Protein AF-B1XUG4-F1 (afdb_monomer_lite)

Structure (mmCIF, N/CA/C/O backbone):
data_AF-B1XUG4-F1
#
_entry.id   AF-B1XUG4-F1
#
loop_
_atom_site.group_PDB
_atom_site.id
_atom_site.type_symbol
_atom_site.label_atom_id
_atom_site.label_alt_id
_atom_site.label_comp_id
_atom_site.label_asym_id
_atom_site.label_entity_id
_atom_site.label_seq_id
_atom_site.pdbx_PDB_ins_code
_atom_site.Cartn_x
_atom_site.Cartn_y
_atom_site.Cartn_z
_atom_site.occupancy
_atom_site.B_iso_or_equiv
_atom_site.auth_seq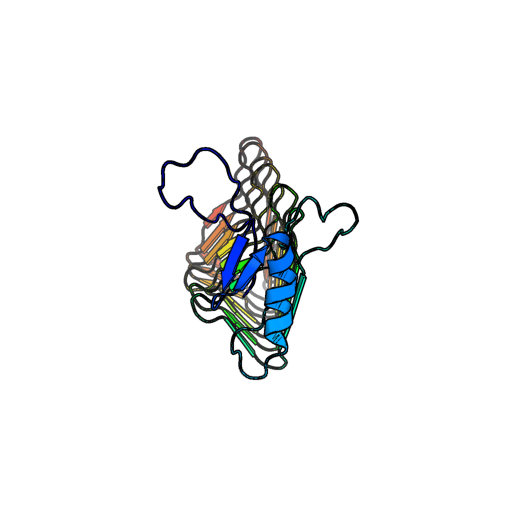_id
_atom_site.auth_comp_id
_atom_site.auth_asym_id
_atom_site.auth_atom_id
_atom_site.pdbx_PDB_model_num
ATOM 1 N N . MET A 1 1 ? 1.865 -7.790 27.806 1.00 42.22 1 MET A N 1
ATOM 2 C CA . MET A 1 1 ? 3.273 -7.949 27.357 1.00 42.22 1 MET A CA 1
ATOM 3 C C . MET A 1 1 ? 3.425 -9.172 26.443 1.00 42.22 1 MET A C 1
ATOM 5 O O . MET A 1 1 ? 3.016 -10.254 26.846 1.00 42.22 1 MET A O 1
ATOM 9 N N . TYR A 1 2 ? 3.988 -9.019 25.236 1.00 41.44 2 TYR A N 1
ATOM 10 C CA . TYR A 1 2 ? 4.426 -10.145 24.390 1.00 41.44 2 TYR A CA 1
ATOM 11 C C . TYR A 1 2 ? 5.901 -10.428 24.684 1.00 41.44 2 TYR A C 1
ATOM 13 O O . TYR A 1 2 ? 6.732 -9.536 24.530 1.00 41.44 2 TYR A O 1
ATOM 21 N N . VAL A 1 3 ? 6.242 -11.642 25.117 1.00 43.38 3 VAL A N 1
ATOM 22 C CA . VAL A 1 3 ? 7.644 -12.045 25.310 1.00 43.38 3 VAL A CA 1
ATOM 23 C C . VAL A 1 3 ? 8.075 -12.839 24.081 1.00 43.38 3 VAL A C 1
ATOM 25 O O . VAL A 1 3 ? 7.759 -14.018 23.959 1.00 43.38 3 VAL A O 1
ATOM 28 N N . SER A 1 4 ? 8.758 -12.186 23.138 1.00 38.16 4 SER A N 1
ATOM 29 C CA . SER A 1 4 ? 9.335 -12.836 21.953 1.00 38.16 4 SER A CA 1
ATOM 30 C C . SER A 1 4 ? 10.853 -12.968 22.074 1.00 38.16 4 SER A C 1
ATOM 32 O O . SER A 1 4 ? 11.526 -12.023 22.484 1.00 38.16 4 SER A O 1
ATOM 34 N N . GLY A 1 5 ? 11.395 -14.104 21.632 1.00 43.38 5 GLY A N 1
ATOM 35 C CA . GLY A 1 5 ? 12.834 -14.371 21.601 1.00 43.38 5 GLY A CA 1
ATOM 36 C C . GLY A 1 5 ? 13.360 -15.110 22.835 1.00 43.38 5 GLY A C 1
ATOM 37 O O . GLY A 1 5 ? 12.692 -15.244 23.858 1.00 43.38 5 GLY A O 1
ATOM 38 N N . ARG A 1 6 ? 14.591 -15.624 22.734 1.00 42.06 6 ARG A N 1
ATOM 39 C CA . ARG A 1 6 ? 15.306 -16.175 23.892 1.00 42.06 6 ARG A CA 1
ATOM 40 C C . ARG A 1 6 ? 15.721 -14.999 24.771 1.00 42.06 6 ARG A C 1
ATOM 42 O O . ARG A 1 6 ? 16.515 -14.175 24.327 1.00 42.06 6 ARG A O 1
ATOM 49 N N . LEU A 1 7 ? 15.206 -14.921 25.999 1.00 45.22 7 LEU A N 1
ATOM 50 C CA . LEU A 1 7 ? 15.676 -13.943 26.979 1.00 45.22 7 LEU A CA 1
ATOM 51 C C . LEU A 1 7 ? 17.185 -14.150 27.185 1.00 45.22 7 LEU A C 1
ATOM 53 O O . LEU A 1 7 ? 17.607 -15.149 27.775 1.00 45.22 7 LEU A O 1
ATOM 57 N N . ASN A 1 8 ? 17.999 -13.234 26.657 1.00 43.44 8 ASN A N 1
ATOM 58 C CA . ASN A 1 8 ? 19.438 -13.248 26.870 1.00 43.44 8 ASN A CA 1
ATOM 59 C C . ASN A 1 8 ? 19.708 -12.694 28.270 1.00 43.44 8 ASN A C 1
ATOM 61 O O . ASN A 1 8 ? 19.844 -11.488 28.464 1.00 43.44 8 ASN A O 1
ATOM 65 N N . VAL A 1 9 ? 19.719 -13.582 29.261 1.00 50.44 9 VAL A N 1
ATOM 66 C CA . VAL A 1 9 ? 20.149 -13.258 30.622 1.00 50.44 9 VAL A CA 1
ATOM 67 C C . VAL A 1 9 ? 21.653 -12.998 30.554 1.00 50.44 9 VAL A C 1
ATOM 69 O O . VAL A 1 9 ? 22.443 -13.932 30.436 1.00 50.44 9 VAL A O 1
ATOM 72 N N . GLY A 1 10 ? 22.036 -11.721 30.501 1.00 38.91 10 GLY A N 1
ATOM 73 C CA . GLY A 1 10 ? 23.431 -11.312 30.372 1.00 38.91 10 GLY A CA 1
ATOM 74 C C . GLY A 1 10 ? 24.292 -11.916 31.479 1.00 38.91 10 GLY A C 1
ATOM 75 O O . GLY A 1 10 ? 23.903 -11.910 32.647 1.00 38.91 10 GLY A O 1
ATOM 76 N N . ASN A 1 11 ? 25.468 -12.425 31.104 1.00 41.75 11 ASN A N 1
ATOM 77 C CA . ASN A 1 11 ? 26.505 -12.827 32.046 1.00 41.75 11 ASN A CA 1
ATOM 78 C C . ASN A 1 11 ? 26.831 -11.642 32.963 1.00 41.75 11 ASN A C 1
ATOM 80 O O . ASN A 1 11 ? 27.498 -10.693 32.548 1.00 41.75 11 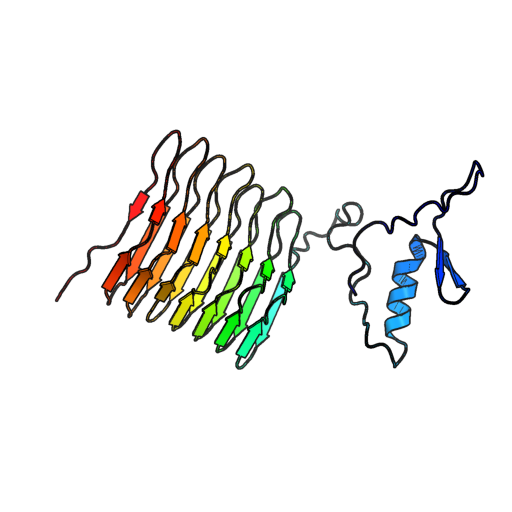ASN A O 1
ATOM 84 N N . ALA A 1 12 ? 26.401 -11.709 34.223 1.00 38.72 12 ALA A N 1
ATOM 85 C CA . ALA A 1 12 ? 27.043 -10.928 35.263 1.00 38.72 12 ALA A CA 1
ATOM 86 C C . ALA A 1 12 ? 28.515 -11.359 35.304 1.00 38.72 12 ALA A C 1
ATOM 88 O O . ALA A 1 12 ? 28.827 -12.547 35.373 1.00 38.72 12 ALA A O 1
ATOM 89 N N . ASN A 1 13 ? 29.407 -10.383 35.169 1.00 39.34 13 ASN A N 1
ATOM 90 C CA . ASN A 1 13 ? 30.847 -10.557 35.087 1.00 39.34 13 ASN A CA 1
ATOM 91 C C . ASN A 1 13 ? 31.396 -11.132 36.405 1.00 39.34 13 ASN A C 1
ATOM 93 O O . ASN A 1 13 ? 31.786 -10.388 37.301 1.00 39.34 13 ASN A O 1
ATOM 97 N N . THR A 1 14 ? 31.407 -12.455 36.539 1.00 37.47 14 THR A N 1
ATOM 98 C CA . THR A 1 14 ? 32.172 -13.164 37.561 1.00 37.47 14 THR A CA 1
ATOM 99 C C . THR A 1 14 ? 32.895 -14.333 36.907 1.00 37.47 14 THR A C 1
ATOM 101 O O . THR A 1 14 ? 32.303 -15.159 36.215 1.00 37.47 14 THR A O 1
ATOM 104 N N . ASN A 1 15 ? 34.216 -14.359 37.096 1.00 38.78 15 ASN A N 1
ATOM 105 C CA . ASN A 1 15 ? 35.121 -15.415 36.658 1.00 38.78 15 ASN A CA 1
ATOM 106 C C . ASN A 1 15 ? 34.732 -16.749 37.307 1.00 38.78 15 ASN A C 1
ATOM 108 O O . ASN A 1 15 ? 35.293 -17.131 38.331 1.00 38.78 15 ASN A O 1
ATOM 112 N N . ASN A 1 16 ? 33.765 -17.453 36.729 1.00 33.16 16 ASN A N 1
ATOM 113 C CA . ASN A 1 16 ? 33.498 -18.837 37.064 1.00 33.16 16 ASN A CA 1
ATOM 114 C C . ASN A 1 16 ? 33.209 -19.604 35.778 1.00 33.16 16 ASN A C 1
ATOM 116 O O . ASN A 1 16 ? 32.174 -19.445 35.129 1.00 33.16 16 ASN A O 1
ATOM 120 N N . THR A 1 17 ? 34.186 -20.403 35.374 1.00 36.75 17 THR A N 1
ATOM 121 C CA . THR A 1 17 ? 34.037 -21.391 34.321 1.00 36.75 17 THR A CA 1
ATOM 122 C C . THR A 1 17 ? 32.982 -22.393 34.777 1.00 36.75 17 THR A C 1
ATOM 124 O O . THR A 1 17 ? 33.165 -23.048 35.798 1.00 36.75 17 THR A O 1
ATOM 127 N N . ASN A 1 18 ? 31.912 -22.523 33.983 1.00 41.28 18 ASN A N 1
ATOM 128 C CA . ASN A 1 18 ? 30.794 -23.466 34.124 1.00 41.28 18 ASN A CA 1
ATOM 129 C C . ASN A 1 18 ? 29.540 -22.895 34.828 1.00 41.28 18 ASN A C 1
ATOM 131 O O . ASN A 1 18 ? 29.409 -22.941 36.044 1.00 41.28 18 ASN A O 1
ATOM 135 N N . THR A 1 19 ? 28.584 -22.374 34.048 1.00 36.72 19 THR A N 1
ATOM 136 C CA . THR A 1 19 ? 27.173 -22.824 34.039 1.00 36.72 19 THR A CA 1
ATOM 137 C C . THR A 1 19 ? 26.332 -21.948 33.106 1.00 36.72 19 THR A C 1
ATOM 139 O O . THR A 1 19 ? 26.282 -20.726 33.216 1.00 36.72 19 THR A O 1
ATOM 142 N N . ASN A 1 20 ? 25.632 -22.599 32.180 1.00 44.88 20 ASN A N 1
ATOM 143 C CA . ASN A 1 20 ? 24.544 -22.008 31.411 1.00 44.88 20 ASN A CA 1
ATOM 144 C C . ASN A 1 20 ? 23.455 -21.532 32.391 1.00 44.88 20 ASN A C 1
ATOM 146 O O . ASN A 1 20 ? 22.688 -22.360 32.883 1.00 44.88 20 ASN A O 1
ATOM 150 N N . SER A 1 21 ? 23.378 -20.235 32.710 1.00 51.00 21 SER A N 1
ATOM 151 C CA . SER A 1 21 ? 22.266 -19.713 33.518 1.00 51.00 21 SER A CA 1
ATOM 152 C C . SER A 1 21 ? 20.975 -19.732 32.693 1.00 51.00 21 SER A C 1
ATOM 154 O O . SER A 1 21 ? 20.619 -18.798 31.973 1.00 51.00 21 SER A O 1
ATOM 156 N N . ASN A 1 22 ? 20.281 -20.865 32.775 1.00 65.31 22 ASN A N 1
ATOM 157 C CA . ASN A 1 22 ? 18.946 -21.102 32.238 1.00 65.31 22 ASN A CA 1
ATOM 158 C C . ASN A 1 22 ? 17.866 -20.714 33.259 1.00 65.31 22 ASN A C 1
ATOM 160 O O . ASN A 1 22 ? 16.810 -21.327 33.272 1.00 65.31 22 ASN A O 1
ATOM 164 N N . THR A 1 23 ? 18.103 -19.749 34.148 1.00 67.75 23 THR A N 1
ATOM 165 C CA . THR A 1 23 ? 17.132 -19.375 35.184 1.00 67.75 23 THR A CA 1
ATOM 166 C C . THR A 1 23 ? 17.004 -17.858 35.324 1.00 67.75 23 THR A C 1
ATOM 168 O O . THR A 1 23 ? 17.927 -17.111 35.006 1.00 67.75 23 THR A O 1
ATOM 171 N N . VAL A 1 24 ? 15.834 -17.401 35.770 1.00 68.38 24 VAL A N 1
ATOM 172 C CA . VAL A 1 24 ? 15.503 -16.008 36.098 1.00 68.38 24 VAL A CA 1
ATOM 173 C C . VAL A 1 24 ? 14.925 -15.986 37.505 1.00 68.38 24 VAL A C 1
ATOM 175 O O . VAL A 1 24 ? 14.094 -16.827 37.835 1.00 68.38 24 VAL A O 1
ATOM 178 N N . THR A 1 25 ? 15.331 -15.029 38.337 1.00 69.56 25 THR A N 1
ATOM 179 C CA . THR A 1 25 ? 14.772 -14.875 39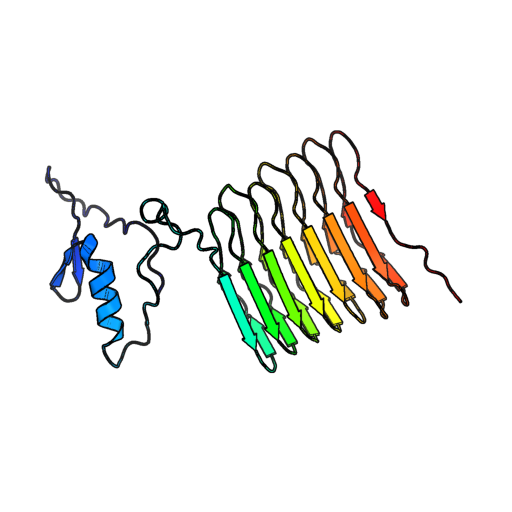.686 1.00 69.56 25 THR A CA 1
ATOM 180 C C . THR A 1 25 ? 13.689 -13.799 39.692 1.00 69.56 25 THR A C 1
ATOM 182 O O . THR A 1 25 ? 13.958 -12.656 39.332 1.00 69.56 25 THR A O 1
ATOM 185 N N . TYR A 1 26 ? 12.481 -14.141 40.139 1.00 70.69 26 TYR A N 1
ATOM 186 C CA . TYR A 1 26 ? 11.353 -13.222 40.314 1.00 70.69 26 TYR A CA 1
ATOM 187 C C . TYR A 1 26 ? 10.845 -13.298 41.756 1.00 70.69 26 TYR A C 1
ATOM 189 O O . TYR A 1 26 ? 10.522 -14.383 42.234 1.00 70.69 26 TYR A O 1
ATOM 197 N N . ASN A 1 27 ? 10.798 -12.167 42.472 1.00 70.69 27 ASN A N 1
ATOM 198 C CA . ASN A 1 27 ? 10.405 -12.100 43.891 1.00 70.69 27 ASN A CA 1
ATOM 199 C C . ASN A 1 27 ? 11.080 -13.177 44.772 1.00 70.69 27 ASN A C 1
ATOM 201 O O . ASN A 1 27 ? 10.442 -13.812 45.607 1.00 70.69 27 ASN A O 1
ATOM 205 N N . GLY A 1 28 ? 12.374 -13.431 44.544 1.00 73.25 28 GLY A N 1
ATOM 206 C CA . GLY A 1 28 ? 13.148 -14.448 45.270 1.00 73.25 28 GLY A CA 1
ATOM 207 C C . GLY A 1 28 ? 12.919 -15.898 44.817 1.00 73.25 28 GLY A C 1
ATOM 208 O O . GLY A 1 28 ? 13.634 -16.787 45.271 1.00 73.25 28 GLY A O 1
ATOM 209 N N . THR A 1 29 ? 11.988 -16.149 43.894 1.00 76.06 29 THR A N 1
ATOM 210 C CA . THR A 1 29 ? 11.752 -17.468 43.292 1.00 76.06 29 THR A CA 1
ATOM 211 C C . THR A 1 29 ? 12.615 -17.639 42.050 1.00 76.06 29 THR A C 1
ATOM 213 O O . THR A 1 29 ? 12.567 -16.811 41.143 1.00 76.06 29 THR A O 1
ATOM 216 N N . VAL A 1 30 ? 13.388 -18.722 41.990 1.00 80.00 30 VAL A N 1
ATOM 217 C CA . VAL A 1 30 ? 14.183 -19.082 40.809 1.00 80.00 30 VAL A CA 1
ATOM 218 C C . VAL A 1 30 ? 13.298 -19.848 39.829 1.00 80.00 30 VAL A C 1
ATOM 220 O O . VAL A 1 30 ? 12.782 -20.914 40.152 1.00 80.00 30 VAL A O 1
ATOM 223 N N . ILE A 1 31 ? 13.138 -19.310 38.628 1.00 78.31 31 ILE A N 1
ATOM 224 C CA . ILE A 1 31 ? 12.314 -19.865 37.555 1.00 78.31 31 ILE A CA 1
ATOM 225 C C . ILE A 1 31 ? 13.250 -20.353 36.456 1.00 78.31 31 ILE A C 1
ATOM 227 O O . ILE A 1 31 ? 14.112 -19.602 36.000 1.00 78.31 31 ILE A O 1
ATOM 231 N N . ARG A 1 32 ? 13.101 -21.604 36.012 1.00 77.38 32 ARG A N 1
ATOM 232 C CA . ARG A 1 32 ? 13.857 -22.108 34.859 1.00 77.38 32 ARG A CA 1
ATOM 233 C C . ARG A 1 32 ? 13.333 -21.481 33.577 1.00 77.38 32 ARG A C 1
ATOM 235 O O . ARG A 1 32 ? 12.148 -21.197 33.465 1.00 77.38 32 ARG A O 1
ATOM 242 N N . ARG A 1 33 ? 14.206 -21.275 32.599 1.00 69.69 33 ARG A N 1
ATOM 243 C CA . ARG A 1 33 ? 13.910 -20.607 31.329 1.00 69.69 33 ARG A CA 1
ATOM 244 C C . ARG A 1 33 ? 12.726 -21.261 30.619 1.00 69.69 33 ARG A C 1
ATOM 246 O O . ARG A 1 33 ? 11.877 -20.550 30.097 1.00 69.69 33 ARG A O 1
ATOM 253 N N . GLU A 1 34 ? 12.664 -22.587 30.639 1.00 70.75 34 GLU A N 1
ATOM 254 C CA . GLU A 1 34 ? 11.571 -23.396 30.096 1.00 70.75 34 GLU A CA 1
ATOM 255 C C . GLU A 1 34 ? 10.237 -23.233 30.846 1.00 70.75 34 GLU A C 1
ATOM 257 O O . GLU A 1 34 ? 9.181 -23.416 30.249 1.00 70.75 34 GLU A O 1
ATOM 262 N N . ASP A 1 35 ? 10.268 -22.825 32.118 1.00 75.19 35 ASP A N 1
ATOM 263 C CA . ASP A 1 35 ? 9.083 -22.637 32.961 1.00 75.19 35 ASP A CA 1
ATOM 264 C C . ASP A 1 35 ? 8.571 -21.183 32.956 1.00 75.19 35 ASP A C 1
ATOM 266 O O . ASP A 1 35 ? 7.453 -20.924 33.404 1.00 75.19 35 ASP A O 1
ATOM 270 N N . ILE A 1 36 ? 9.356 -20.221 32.444 1.00 73.44 36 ILE A N 1
ATOM 271 C CA . ILE A 1 36 ? 8.981 -18.794 32.365 1.00 73.44 36 ILE A CA 1
ATOM 272 C C . ILE A 1 36 ? 7.629 -18.589 31.656 1.00 73.44 36 ILE A C 1
ATOM 274 O O . ILE A 1 36 ? 6.803 -17.852 32.199 1.00 73.44 36 ILE A O 1
ATOM 278 N N . PRO A 1 37 ? 7.347 -19.232 30.503 1.00 71.56 37 PRO A N 1
ATOM 279 C CA . PRO A 1 37 ? 6.032 -19.187 29.867 1.00 71.56 37 PRO A CA 1
ATOM 280 C C . PRO A 1 37 ? 4.880 -19.527 30.821 1.00 71.56 37 PRO A C 1
ATOM 282 O O . PRO A 1 37 ? 3.969 -18.725 31.015 1.00 71.56 37 PRO A O 1
ATOM 285 N N . ALA A 1 38 ? 4.942 -20.692 31.468 1.00 75.19 38 ALA A N 1
ATOM 286 C CA . ALA A 1 38 ? 3.893 -21.152 32.371 1.00 75.19 38 ALA A CA 1
ATOM 287 C C . ALA A 1 38 ? 3.753 -20.233 33.594 1.00 75.19 38 ALA A C 1
ATOM 289 O O . ALA A 1 38 ? 2.637 -19.919 34.012 1.00 75.19 38 ALA A O 1
ATOM 290 N N . PHE A 1 39 ? 4.879 -19.756 34.130 1.00 77.38 39 PHE A N 1
ATOM 291 C CA . PHE A 1 39 ? 4.907 -18.821 35.248 1.00 77.38 39 PHE A CA 1
ATOM 292 C C . PHE A 1 39 ? 4.198 -17.502 34.916 1.00 77.38 39 PHE A C 1
ATOM 294 O O . PHE A 1 39 ? 3.339 -17.065 35.680 1.00 77.38 39 PHE A O 1
ATOM 301 N N . LEU A 1 40 ? 4.521 -16.884 33.774 1.00 73.00 40 LEU A N 1
ATOM 302 C CA . LEU A 1 40 ? 3.927 -15.616 33.342 1.00 73.00 40 LEU A CA 1
ATOM 303 C C . LEU A 1 40 ? 2.430 -15.754 33.042 1.00 73.00 40 LEU A C 1
ATOM 305 O O . LEU A 1 40 ? 1.649 -14.899 33.450 1.00 73.00 40 LEU A O 1
ATOM 309 N N . THR A 1 41 ? 2.007 -16.846 32.399 1.00 70.75 41 THR A N 1
ATOM 310 C CA . THR A 1 41 ? 0.579 -17.121 32.179 1.00 70.75 41 THR A CA 1
ATOM 311 C C . THR A 1 41 ? -0.172 -17.305 33.499 1.00 70.75 41 THR A C 1
ATOM 313 O O . THR A 1 41 ? -1.292 -16.820 33.633 1.00 70.75 41 THR A O 1
ATOM 316 N N . ALA A 1 42 ? 0.437 -17.945 34.502 1.00 73.75 42 ALA A N 1
ATOM 317 C CA . ALA A 1 42 ? -0.172 -18.089 35.822 1.00 73.75 42 ALA A CA 1
ATOM 318 C C . ALA A 1 42 ? -0.353 -16.741 36.547 1.00 73.75 42 ALA A C 1
ATOM 320 O O . ALA A 1 42 ? -1.322 -16.587 37.292 1.00 73.75 42 ALA A O 1
ATOM 321 N N . GLN A 1 43 ? 0.514 -15.749 36.296 1.00 69.31 43 GLN A N 1
ATOM 322 C CA . GLN A 1 43 ? 0.350 -14.398 36.852 1.00 69.31 43 GLN A CA 1
ATOM 323 C C . GLN A 1 43 ? -0.886 -13.667 36.298 1.00 69.31 43 GLN A C 1
ATOM 325 O O . GLN A 1 43 ? -1.430 -12.812 36.991 1.00 69.31 43 GLN A O 1
ATOM 330 N N . ASN A 1 44 ? -1.396 -14.034 35.115 1.00 66.94 44 ASN A N 1
ATOM 331 C CA . ASN A 1 44 ? -2.622 -13.437 34.560 1.00 66.94 44 ASN A CA 1
ATOM 332 C C . ASN A 1 44 ? -3.882 -13.750 35.377 1.00 66.94 44 ASN A C 1
ATOM 334 O O . ASN A 1 44 ? -4.867 -13.025 35.282 1.00 66.94 44 ASN A O 1
ATOM 338 N N . ASN A 1 45 ? -3.871 -14.837 36.154 1.00 63.22 45 ASN A N 1
ATOM 339 C CA . ASN A 1 45 ? -4.991 -15.220 37.014 1.00 63.22 45 ASN A CA 1
ATOM 340 C C . ASN A 1 45 ? -4.967 -14.509 38.380 1.00 63.22 45 ASN A C 1
ATOM 342 O O . ASN A 1 45 ? -5.880 -14.706 39.182 1.00 63.22 45 ASN A O 1
ATOM 346 N N . ALA A 1 46 ? -3.949 -13.688 38.665 1.00 59.91 46 ALA A N 1
ATOM 347 C CA . ALA A 1 46 ? -3.918 -12.847 39.854 1.00 59.91 46 ALA A CA 1
ATOM 348 C C . ALA A 1 46 ? -4.669 -11.534 39.571 1.00 59.91 46 ALA A C 1
ATOM 350 O O . ALA A 1 46 ? -4.350 -10.794 38.644 1.00 59.91 46 ALA A O 1
ATOM 351 N N . THR A 1 47 ? -5.688 -11.248 40.378 1.00 56.78 47 THR A N 1
ATOM 352 C CA . THR A 1 47 ? -6.762 -10.263 40.145 1.00 56.78 47 THR A CA 1
ATOM 353 C C . THR A 1 47 ? -6.350 -8.780 40.179 1.00 56.78 47 THR A C 1
ATOM 355 O O . THR A 1 47 ? -7.185 -7.930 40.479 1.00 56.78 47 THR A O 1
ATOM 358 N N . THR A 1 48 ? -5.089 -8.427 39.913 1.00 55.47 48 THR A N 1
ATOM 359 C CA . THR A 1 48 ? -4.600 -7.038 40.035 1.00 55.47 48 THR A CA 1
ATOM 360 C C . THR A 1 48 ? -3.602 -6.573 38.969 1.00 55.47 48 THR A C 1
ATOM 362 O O . THR A 1 48 ? -3.110 -5.450 39.074 1.00 55.47 48 THR A O 1
ATOM 365 N N . ALA A 1 49 ? -3.289 -7.351 37.930 1.00 52.09 49 ALA A N 1
ATOM 366 C CA . ALA A 1 49 ? -2.285 -6.921 36.954 1.00 52.09 49 ALA A CA 1
ATOM 367 C C . ALA A 1 49 ? -2.896 -6.148 35.766 1.00 52.09 49 ALA A C 1
ATOM 369 O O . ALA A 1 49 ? -3.674 -6.691 34.988 1.00 52.09 49 ALA A O 1
ATOM 370 N N . LEU A 1 50 ? -2.463 -4.892 35.583 1.00 48.19 50 LEU A N 1
ATOM 371 C CA . LEU A 1 50 ? -2.612 -4.117 34.336 1.00 48.19 50 LEU A CA 1
ATOM 372 C C . LEU A 1 50 ? -1.812 -4.726 33.160 1.00 48.19 50 LEU A C 1
ATOM 374 O O . LEU A 1 50 ? -1.948 -4.279 32.024 1.00 48.19 50 LEU A O 1
ATOM 378 N N . ASP A 1 51 ? -0.999 -5.754 33.425 1.00 56.03 51 ASP A N 1
ATOM 379 C CA . ASP A 1 51 ? -0.202 -6.497 32.453 1.00 56.03 51 ASP A CA 1
ATOM 380 C C . ASP A 1 51 ? -0.748 -7.922 32.285 1.00 56.03 51 ASP A C 1
ATOM 382 O O . ASP A 1 51 ? -0.401 -8.835 33.030 1.00 56.03 51 ASP A O 1
ATOM 386 N N . VAL A 1 52 ? -1.595 -8.120 31.273 1.00 57.91 52 VAL A N 1
ATOM 387 C CA . VAL A 1 52 ? -2.034 -9.455 30.838 1.00 57.91 52 VAL A CA 1
ATOM 388 C C . VAL A 1 52 ? -1.063 -9.984 29.767 1.00 57.91 52 VAL A C 1
ATOM 390 O O . VAL A 1 52 ? -0.733 -9.300 28.789 1.00 57.91 52 VAL A O 1
ATOM 393 N N . VAL A 1 53 ? -0.567 -11.207 29.952 1.00 57.28 53 VAL A N 1
ATOM 394 C CA . VAL A 1 53 ? 0.308 -11.942 29.023 1.00 57.28 53 VAL A CA 1
ATOM 395 C C . VAL A 1 53 ? -0.544 -12.848 28.131 1.00 57.28 53 VAL A C 1
ATOM 397 O O . VAL A 1 53 ? -0.897 -13.958 28.515 1.00 57.28 53 VAL A O 1
ATOM 400 N N . TYR A 1 54 ? -0.886 -12.386 26.929 1.00 52.22 54 TYR A N 1
ATOM 401 C CA . TYR A 1 54 ? -1.795 -13.102 26.021 1.00 52.22 54 TYR A CA 1
ATOM 402 C C . TYR A 1 54 ? -1.160 -14.291 25.278 1.00 52.22 54 TYR A C 1
ATOM 404 O O . TYR A 1 54 ? -1.878 -15.179 24.829 1.00 52.22 54 TYR A O 1
ATOM 412 N N . SER A 1 55 ? 0.170 -14.339 25.153 1.00 54.12 55 SER A N 1
ATOM 413 C CA . SER A 1 55 ? 0.896 -15.477 24.577 1.00 54.12 55 SER A CA 1
ATOM 414 C C . SER A 1 55 ? 2.336 -15.524 25.089 1.00 54.12 55 SER A C 1
ATOM 416 O O . SER A 1 55 ? 2.957 -14.486 25.329 1.00 54.12 55 SER A O 1
ATOM 418 N N . THR A 1 56 ? 2.859 -16.738 25.250 1.00 53.12 56 THR A N 1
ATOM 419 C CA . THR A 1 56 ? 4.234 -17.033 25.687 1.00 53.12 56 THR A CA 1
ATOM 420 C C . THR A 1 56 ? 5.020 -17.856 24.667 1.00 53.12 56 THR A C 1
ATOM 422 O O . THR A 1 56 ? 6.202 -18.136 24.866 1.00 53.12 56 THR A O 1
ATOM 425 N N . THR A 1 57 ? 4.388 -18.198 23.543 1.00 51.25 57 THR A N 1
ATOM 426 C CA . THR A 1 57 ? 5.073 -18.672 22.343 1.00 51.25 57 THR A CA 1
ATOM 427 C C . THR A 1 57 ? 5.507 -17.447 21.547 1.00 51.25 57 THR A C 1
ATOM 429 O O . THR A 1 57 ? 4.698 -16.553 21.286 1.00 51.25 57 THR A O 1
ATOM 432 N N . ALA A 1 58 ? 6.784 -17.382 21.158 1.00 47.25 58 ALA A N 1
ATOM 433 C CA . ALA A 1 58 ? 7.225 -16.352 20.228 1.00 47.25 58 ALA A CA 1
ATOM 434 C C . ALA A 1 58 ? 6.440 -16.521 18.920 1.00 47.25 58 ALA A C 1
ATOM 436 O O . ALA A 1 58 ? 6.342 -17.637 18.412 1.00 47.25 58 ALA A O 1
ATOM 437 N N . ALA A 1 59 ? 5.933 -15.428 18.346 1.00 47.09 59 ALA A N 1
ATOM 438 C CA . ALA A 1 59 ? 5.207 -15.423 17.069 1.00 47.09 59 ALA A CA 1
ATOM 439 C C . ALA A 1 59 ? 6.045 -15.918 15.856 1.00 47.09 59 ALA A C 1
ATOM 441 O O . ALA A 1 59 ? 5.625 -15.773 14.712 1.00 47.09 59 ALA A O 1
ATOM 442 N N . ASN A 1 60 ? 7.248 -16.451 16.105 1.00 48.53 60 ASN A N 1
ATOM 443 C CA . ASN A 1 60 ? 8.246 -16.914 15.149 1.00 48.53 60 ASN A CA 1
ATOM 444 C C . ASN A 1 60 ? 9.182 -18.015 15.716 1.00 48.53 60 ASN A C 1
ATOM 446 O O . ASN A 1 60 ? 10.346 -18.094 15.315 1.00 48.53 60 ASN A O 1
ATOM 450 N N . ASP A 1 61 ? 8.735 -18.853 16.664 1.00 47.50 61 ASP A N 1
ATOM 451 C CA . ASP A 1 61 ? 9.545 -20.005 17.095 1.00 47.50 61 ASP A CA 1
ATOM 452 C C . ASP A 1 61 ? 9.601 -21.092 16.007 1.00 47.50 61 ASP A C 1
ATOM 454 O O . ASP A 1 61 ? 8.740 -21.965 15.926 1.00 47.50 61 ASP A O 1
ATOM 458 N N . SER A 1 62 ? 10.682 -21.064 15.223 1.00 43.12 62 SER A N 1
ATOM 459 C CA . SER A 1 62 ? 11.018 -22.034 14.167 1.00 43.12 62 SER A CA 1
ATOM 460 C C . SER A 1 62 ? 11.004 -23.518 14.584 1.00 43.12 62 SER A C 1
ATOM 462 O O . SER A 1 62 ? 11.052 -24.392 13.721 1.00 43.12 62 SER A O 1
ATOM 464 N N . VAL A 1 63 ? 10.989 -23.834 15.888 1.00 45.72 63 VAL A N 1
ATOM 465 C CA . VAL A 1 63 ? 10.987 -25.217 16.401 1.00 45.72 63 VAL A CA 1
ATOM 466 C C . VAL A 1 63 ? 9.583 -25.682 16.816 1.00 45.72 63 VAL A C 1
ATOM 468 O O . VAL A 1 63 ? 9.293 -26.874 16.714 1.00 45.72 63 VAL A O 1
ATOM 471 N N . ALA A 1 64 ? 8.686 -24.767 17.200 1.00 46.03 64 ALA A N 1
ATOM 472 C CA . ALA A 1 64 ? 7.247 -25.040 17.342 1.00 46.03 64 ALA A CA 1
ATOM 473 C C . ALA A 1 64 ? 6.526 -25.102 15.971 1.00 46.03 64 ALA A C 1
ATOM 475 O O . ALA A 1 64 ? 5.424 -25.640 15.842 1.00 46.03 64 ALA A O 1
ATOM 476 N N . ASP A 1 65 ? 7.192 -24.584 14.941 1.00 45.88 65 ASP A N 1
ATOM 477 C CA . ASP A 1 65 ? 6.746 -24.387 13.565 1.00 45.88 65 ASP A CA 1
ATOM 478 C C . ASP A 1 65 ? 7.060 -25.588 12.646 1.00 45.88 65 ASP A C 1
ATOM 480 O O . ASP A 1 65 ? 7.895 -25.534 11.745 1.00 45.88 65 ASP A O 1
ATOM 484 N N . ARG A 1 66 ? 6.425 -26.741 12.893 1.00 45.38 66 ARG A N 1
ATOM 485 C CA . ARG A 1 66 ? 6.361 -27.832 11.888 1.00 45.38 66 ARG A CA 1
ATOM 486 C C . ARG A 1 66 ? 4.949 -28.293 11.544 1.00 45.38 66 ARG A C 1
ATOM 488 O O . ARG A 1 66 ? 4.784 -29.112 10.647 1.00 45.38 66 ARG A O 1
ATOM 495 N N . ILE A 1 67 ? 3.940 -27.799 12.259 1.00 43.31 67 ILE A N 1
ATOM 496 C CA . ILE A 1 67 ? 2.536 -28.214 12.087 1.00 43.31 67 ILE A CA 1
ATOM 497 C C . ILE A 1 67 ? 1.603 -26.995 11.969 1.00 43.31 67 ILE A C 1
ATOM 499 O O . ILE A 1 67 ? 0.414 -27.150 11.710 1.00 43.31 67 ILE A O 1
ATOM 503 N N . ASN A 1 68 ? 2.118 -25.769 12.109 1.00 41.56 68 ASN A N 1
ATOM 504 C CA . ASN A 1 68 ? 1.276 -24.603 12.309 1.00 41.56 68 ASN A CA 1
ATOM 505 C C . ASN A 1 68 ? 1.503 -23.514 11.254 1.00 41.56 68 ASN A C 1
ATOM 507 O O . ASN A 1 68 ? 2.291 -22.600 11.442 1.00 41.56 68 ASN A O 1
ATOM 511 N N . THR A 1 69 ? 0.745 -23.584 10.160 1.00 47.88 69 THR A N 1
ATOM 512 C CA . THR A 1 69 ? 0.629 -22.550 9.115 1.00 47.88 69 THR A CA 1
ATOM 513 C C . THR A 1 69 ? -0.103 -21.287 9.609 1.00 47.88 69 THR A C 1
ATOM 515 O O . THR A 1 69 ? -0.872 -20.681 8.861 1.00 47.88 69 THR A O 1
ATOM 518 N N . GLN A 1 70 ? 0.032 -20.926 10.888 1.00 46.22 70 GLN A N 1
ATOM 519 C CA . GLN A 1 70 ? -0.654 -19.785 11.486 1.00 46.22 70 GLN A CA 1
ATOM 520 C C . GLN A 1 70 ? -0.039 -18.489 10.961 1.00 46.22 70 GLN A C 1
ATOM 522 O O . GLN A 1 70 ? 0.941 -17.965 11.480 1.00 46.22 70 GLN A O 1
ATOM 527 N N . THR A 1 71 ? -0.669 -17.954 9.920 1.00 59.59 71 THR A N 1
ATOM 528 C CA . THR A 1 71 ? -0.597 -16.544 9.551 1.00 59.59 71 THR A CA 1
ATOM 529 C C . THR A 1 71 ? -0.890 -15.719 10.803 1.00 59.59 71 THR A C 1
ATOM 531 O O . THR A 1 71 ? -1.936 -15.912 11.425 1.00 59.59 71 THR A O 1
ATOM 534 N N . ASN A 1 72 ? 0.003 -14.815 11.201 1.00 73.31 72 ASN A N 1
ATOM 535 C CA . ASN A 1 72 ? -0.313 -13.857 12.258 1.00 73.31 72 ASN A CA 1
ATOM 536 C C . ASN A 1 72 ? -1.471 -12.996 11.744 1.00 73.31 72 ASN A C 1
ATOM 538 O O . ASN A 1 72 ? -1.273 -12.228 10.818 1.00 73.31 72 ASN A O 1
ATOM 542 N N . VAL A 1 73 ? -2.699 -13.171 12.237 1.00 81.94 73 VAL A N 1
ATOM 543 C CA . VAL A 1 73 ? -3.856 -12.412 11.734 1.00 81.94 73 VAL A CA 1
ATOM 544 C C . VAL A 1 73 ? -4.432 -11.526 12.821 1.00 81.94 73 VAL A C 1
ATOM 546 O O . VAL A 1 73 ? -4.712 -11.985 13.925 1.00 81.94 73 VAL A O 1
ATOM 549 N N . VAL A 1 74 ? -4.657 -10.262 12.481 1.00 85.38 74 VAL A N 1
ATOM 550 C CA . VAL A 1 74 ? -5.381 -9.296 13.302 1.00 85.38 74 VAL A CA 1
ATOM 551 C C . VAL A 1 74 ? -6.693 -8.947 12.606 1.00 85.38 74 VAL A C 1
ATOM 553 O O . VAL A 1 74 ? -6.697 -8.523 11.452 1.00 85.38 74 VAL A O 1
ATOM 556 N N . TYR A 1 75 ? -7.805 -9.096 13.324 1.00 86.00 75 TYR A N 1
ATOM 557 C CA . TYR A 1 75 ? -9.112 -8.578 12.925 1.00 86.00 75 TYR A CA 1
ATOM 558 C C . TYR A 1 75 ? -9.519 -7.467 13.889 1.00 86.00 75 TYR A C 1
ATOM 560 O O . TYR A 1 75 ? -9.541 -7.679 15.100 1.00 86.00 75 TYR A O 1
ATOM 568 N N . ILE A 1 76 ? -9.869 -6.300 13.356 1.00 88.38 76 ILE A N 1
ATOM 569 C CA . ILE A 1 76 ? -10.439 -5.193 14.123 1.00 88.38 76 ILE A CA 1
ATOM 570 C C . ILE A 1 76 ? -11.783 -4.842 13.503 1.00 88.38 76 ILE A C 1
ATOM 572 O O . ILE A 1 76 ? -11.868 -4.509 12.322 1.00 88.38 76 ILE A O 1
ATOM 576 N N . ASN A 1 77 ? -12.834 -4.921 14.312 1.00 89.56 77 ASN A N 1
ATOM 577 C CA . ASN A 1 77 ? -14.176 -4.504 13.938 1.00 89.56 77 ASN A CA 1
ATOM 578 C C . ASN A 1 77 ? -14.639 -3.427 14.916 1.00 89.56 77 ASN A C 1
ATOM 580 O O . ASN A 1 77 ? -14.999 -3.721 16.058 1.00 89.56 77 ASN A O 1
ATOM 584 N N . ALA A 1 78 ? -14.560 -2.177 14.477 1.00 88.12 78 ALA A N 1
ATOM 585 C CA . ALA A 1 78 ? -15.082 -1.031 15.194 1.00 88.12 78 ALA A CA 1
ATOM 586 C C . ALA A 1 78 ? -16.431 -0.646 14.581 1.00 88.12 78 ALA A C 1
ATOM 588 O O . ALA A 1 78 ? -16.555 -0.512 13.373 1.00 88.12 78 ALA A O 1
ATOM 589 N N . VAL A 1 79 ? -17.455 -0.432 15.404 1.00 87.12 79 VAL A N 1
ATOM 590 C CA . VAL A 1 79 ? -18.782 -0.061 14.877 1.00 87.12 79 VAL A CA 1
ATOM 591 C C . VAL A 1 79 ? -18.777 1.366 14.323 1.00 87.12 79 VAL A C 1
ATOM 593 O O . VAL A 1 79 ? -19.357 1.622 13.274 1.00 87.12 79 VAL A O 1
ATOM 596 N N . ASN A 1 80 ? -18.079 2.275 15.008 1.00 89.31 80 ASN A N 1
ATOM 597 C CA . ASN A 1 80 ? -18.017 3.688 14.646 1.00 89.31 80 ASN A CA 1
ATOM 598 C C . ASN A 1 80 ? -16.606 4.023 14.150 1.00 89.31 80 ASN A C 1
ATOM 600 O O . ASN A 1 80 ? -16.312 3.909 12.967 1.00 89.31 80 ASN A O 1
ATOM 604 N N . ASN A 1 81 ? -15.690 4.354 15.060 1.00 91.75 81 ASN A N 1
ATOM 605 C CA . ASN A 1 81 ? -14.372 4.858 14.690 1.00 91.75 81 ASN A CA 1
ATOM 606 C C . ASN A 1 81 ? -13.266 3.931 15.192 1.00 91.75 81 ASN A C 1
ATOM 608 O O . ASN A 1 81 ? -13.308 3.478 16.338 1.00 91.75 81 ASN A O 1
ATOM 612 N N . LEU A 1 82 ? -12.246 3.723 14.364 1.00 94.44 82 LEU A N 1
ATOM 613 C CA . LEU A 1 82 ? -10.933 3.256 14.792 1.00 94.44 82 LEU A CA 1
ATOM 614 C C . LEU A 1 82 ? -9.936 4.399 14.606 1.00 94.44 82 LEU A C 1
ATOM 616 O O . LEU A 1 82 ? -9.685 4.807 13.476 1.00 94.44 82 LEU A O 1
ATOM 620 N N . THR A 1 83 ? -9.358 4.886 15.703 1.00 95.00 83 THR A N 1
ATOM 621 C CA . THR A 1 83 ? -8.297 5.898 15.667 1.00 95.00 83 THR A CA 1
ATOM 622 C C . THR A 1 83 ? -6.987 5.303 16.169 1.00 95.00 83 THR A C 1
ATOM 624 O O . THR A 1 83 ? -6.927 4.792 17.287 1.00 95.00 83 THR A O 1
ATOM 627 N N . LEU A 1 84 ? -5.937 5.384 15.355 1.00 93.44 84 LEU A N 1
ATOM 628 C CA . LEU A 1 84 ? -4.565 5.085 15.745 1.00 93.44 84 LEU A CA 1
ATOM 629 C C . LEU A 1 84 ? -3.850 6.400 16.021 1.00 93.44 84 LEU A C 1
ATOM 631 O O . LEU A 1 84 ? -3.541 7.150 15.098 1.00 93.44 84 LEU A O 1
ATOM 635 N N . TYR A 1 85 ? -3.605 6.670 17.298 1.00 94.25 85 TYR A N 1
ATOM 636 C CA . TYR A 1 85 ? -2.825 7.828 17.717 1.00 94.25 85 TYR A CA 1
ATOM 637 C C . TYR A 1 85 ? -1.356 7.688 17.317 1.00 94.25 85 TYR A C 1
ATOM 639 O O . TYR A 1 85 ? -0.880 6.597 16.989 1.00 94.25 85 TYR A O 1
ATOM 647 N N . SER A 1 86 ? -0.616 8.790 17.386 1.00 93.31 86 SER A N 1
ATOM 648 C CA . SER A 1 86 ? 0.834 8.760 17.190 1.00 93.31 86 SER A CA 1
ATOM 649 C C . SER A 1 86 ? 1.517 7.666 18.032 1.00 93.31 86 SER A C 1
ATOM 651 O O . SER A 1 86 ? 1.173 7.462 19.197 1.00 93.31 86 SER A O 1
ATOM 653 N N . ALA A 1 87 ? 2.476 6.953 17.431 1.00 88.75 87 ALA A N 1
ATOM 654 C CA . ALA A 1 87 ? 3.167 5.783 17.985 1.00 88.75 87 ALA A CA 1
ATOM 655 C C . ALA A 1 87 ? 2.294 4.541 18.261 1.00 88.75 87 ALA A C 1
ATOM 657 O O . ALA A 1 87 ? 2.822 3.535 18.736 1.00 88.75 87 ALA A O 1
ATOM 658 N N . ALA A 1 88 ? 0.991 4.560 17.957 1.00 91.19 88 ALA A N 1
ATOM 659 C CA . ALA A 1 88 ? 0.174 3.353 18.011 1.00 91.19 88 ALA A CA 1
ATOM 660 C C . ALA A 1 88 ? 0.600 2.377 16.908 1.00 91.19 88 ALA A C 1
ATOM 662 O O . ALA A 1 88 ? 0.771 2.765 15.752 1.00 91.19 88 ALA A O 1
ATOM 663 N N . GLU A 1 89 ? 0.734 1.099 17.258 1.00 91.38 89 GLU A N 1
ATOM 664 C CA . GLU A 1 89 ? 1.174 0.064 16.326 1.00 91.38 89 GLU A CA 1
ATOM 665 C C . GLU A 1 89 ? 0.191 -1.113 16.288 1.00 91.38 89 GLU A C 1
ATOM 667 O O . GLU A 1 89 ? -0.196 -1.648 17.328 1.00 91.38 89 GLU A O 1
ATOM 672 N N . ILE A 1 90 ? -0.152 -1.574 15.085 1.00 88.44 90 ILE A N 1
ATOM 673 C CA . ILE A 1 90 ? -0.797 -2.867 14.841 1.00 88.44 90 ILE A CA 1
ATOM 674 C C . ILE A 1 90 ? 0.177 -3.709 14.028 1.00 88.44 90 ILE A C 1
ATOM 676 O O . ILE A 1 90 ? 0.521 -3.353 12.903 1.00 88.44 90 ILE A O 1
ATOM 680 N N . LYS A 1 91 ? 0.630 -4.834 14.586 1.00 89.12 91 LYS A N 1
ATOM 681 C CA . LYS A 1 91 ? 1.638 -5.689 13.952 1.00 89.12 91 LYS A CA 1
ATOM 682 C C . LYS A 1 91 ? 1.148 -7.126 13.847 1.00 89.12 91 LYS A C 1
ATOM 684 O O . LYS A 1 91 ? 0.762 -7.734 14.839 1.00 89.12 91 LYS A O 1
ATOM 689 N N . ALA A 1 92 ? 1.231 -7.661 12.640 1.00 85.44 92 ALA A N 1
ATOM 690 C CA . ALA A 1 92 ? 0.901 -9.023 12.262 1.00 85.44 92 ALA A CA 1
ATOM 691 C C . ALA A 1 92 ? 2.031 -9.597 11.386 1.00 85.44 92 ALA A C 1
ATOM 693 O O . ALA A 1 92 ? 1.797 -10.172 10.335 1.00 85.44 92 ALA A O 1
ATOM 694 N N . ASN A 1 93 ? 3.290 -9.377 11.768 1.00 82.56 93 ASN A N 1
ATOM 695 C CA . ASN A 1 93 ? 4.439 -9.842 10.983 1.00 82.56 93 ASN A CA 1
ATOM 696 C C . ASN A 1 93 ? 4.583 -11.360 11.077 1.00 82.56 93 ASN A C 1
ATOM 698 O O . ASN A 1 93 ? 4.486 -11.893 12.175 1.00 82.56 93 ASN A O 1
ATOM 702 N N . GLY A 1 94 ? 4.886 -12.046 9.978 1.00 70.81 94 GLY A N 1
ATOM 703 C CA . GLY A 1 94 ? 5.100 -13.500 9.943 1.00 70.81 94 GLY A CA 1
ATOM 704 C C . GLY A 1 94 ? 6.240 -13.881 9.003 1.00 70.81 94 GLY A C 1
ATOM 705 O O . GLY A 1 94 ? 6.771 -13.023 8.307 1.00 70.81 94 GLY A O 1
ATOM 706 N N . THR A 1 95 ? 6.626 -15.156 8.957 1.00 69.31 95 THR A N 1
ATOM 707 C CA . THR A 1 95 ? 7.595 -15.665 7.964 1.00 69.31 95 THR A CA 1
ATOM 708 C C . THR A 1 95 ? 7.046 -15.474 6.548 1.00 69.31 95 THR A C 1
ATOM 710 O O . THR A 1 95 ? 7.632 -14.723 5.776 1.00 69.31 95 THR A O 1
ATOM 713 N N . THR A 1 96 ? 5.830 -15.969 6.296 1.00 64.94 96 THR A N 1
ATOM 714 C CA . THR A 1 96 ? 5.000 -15.769 5.081 1.00 64.94 96 THR A CA 1
ATOM 715 C C . THR A 1 96 ? 4.106 -14.524 5.131 1.00 64.94 96 THR A C 1
ATOM 717 O O . THR A 1 96 ? 3.106 -14.418 4.422 1.00 64.94 96 THR A O 1
ATOM 720 N N . GLY A 1 97 ? 4.454 -13.587 6.015 1.00 65.50 97 GLY A N 1
ATOM 721 C CA . GLY A 1 97 ? 3.611 -12.457 6.384 1.00 65.50 97 GLY A CA 1
ATOM 722 C C . GLY A 1 97 ? 2.414 -12.862 7.252 1.00 65.50 97 GLY A C 1
ATOM 723 O O . GLY A 1 97 ? 2.101 -14.039 7.427 1.00 65.50 97 GLY A O 1
ATOM 724 N N . GLY A 1 98 ? 1.747 -11.879 7.846 1.00 75.06 98 GLY A N 1
ATOM 725 C CA . GLY A 1 98 ? 0.456 -12.064 8.508 1.00 75.06 98 GLY A CA 1
ATOM 726 C C . GLY A 1 98 ? -0.589 -11.032 8.075 1.00 75.06 98 GLY A C 1
ATOM 727 O O . GLY A 1 98 ? -0.256 -10.012 7.488 1.00 75.06 98 GLY A O 1
ATOM 728 N N . ALA A 1 99 ? -1.876 -11.305 8.256 1.00 82.12 99 ALA A N 1
ATOM 729 C CA . ALA A 1 99 ? -2.936 -10.462 7.707 1.00 82.12 99 ALA A CA 1
ATOM 730 C C . ALA A 1 99 ? -3.464 -9.446 8.725 1.00 82.12 99 ALA A C 1
ATOM 732 O O . ALA A 1 99 ? -3.625 -9.755 9.902 1.00 82.12 99 ALA A O 1
ATOM 733 N N . ILE A 1 100 ? -3.800 -8.242 8.271 1.00 88.44 100 ILE A N 1
ATOM 734 C CA . ILE A 1 100 ? -4.521 -7.259 9.089 1.00 88.44 100 ILE A CA 1
ATOM 735 C C . ILE A 1 100 ? -5.809 -6.910 8.362 1.00 88.44 100 ILE A C 1
ATOM 737 O O . ILE A 1 100 ? -5.766 -6.486 7.213 1.00 88.44 100 ILE A O 1
ATOM 741 N N . ASN A 1 101 ? -6.946 -7.096 9.025 1.00 89.00 101 ASN A N 1
ATOM 742 C CA . ASN A 1 101 ? -8.266 -6.783 8.496 1.00 89.00 101 ASN A CA 1
ATOM 743 C C . ASN A 1 101 ? -8.943 -5.779 9.424 1.00 89.00 101 ASN A C 1
ATOM 745 O O . ASN A 1 101 ? -9.215 -6.088 10.586 1.00 89.00 101 ASN A O 1
ATOM 749 N N . ILE A 1 102 ? -9.211 -4.583 8.911 1.00 93.25 102 ILE A N 1
ATOM 750 C CA . ILE A 1 102 ? -9.853 -3.502 9.655 1.00 93.25 102 ILE A CA 1
ATOM 751 C C . ILE A 1 102 ? -11.204 -3.204 9.021 1.00 93.25 102 ILE A C 1
ATOM 753 O O . ILE A 1 102 ? -11.295 -2.932 7.826 1.00 93.25 102 ILE A O 1
ATOM 757 N N . THR A 1 103 ? -12.237 -3.210 9.853 1.00 91.62 103 THR A N 1
ATOM 758 C CA . THR A 1 103 ? -13.586 -2.758 9.516 1.00 91.62 103 THR A CA 1
ATOM 759 C C . THR A 1 103 ? -14.000 -1.677 10.505 1.00 91.62 103 THR A C 1
ATOM 761 O O . THR A 1 103 ? -13.875 -1.866 11.716 1.00 91.62 103 THR A O 1
ATOM 764 N N . ALA A 1 104 ? -14.412 -0.519 9.991 1.00 91.00 104 ALA A N 1
ATOM 765 C CA . ALA A 1 104 ? -14.866 0.621 10.786 1.00 91.00 104 ALA A CA 1
ATOM 766 C C . ALA A 1 104 ? -15.802 1.518 9.968 1.00 91.00 104 ALA A C 1
ATOM 768 O O . ALA A 1 104 ? -15.720 1.516 8.746 1.00 91.00 104 ALA A O 1
ATOM 769 N N . GLN A 1 105 ? -16.653 2.332 10.594 1.00 93.62 105 GLN A N 1
ATOM 770 C CA . GLN A 1 105 ? -17.321 3.410 9.856 1.00 93.62 105 GLN A CA 1
ATOM 771 C C . GLN A 1 105 ? -16.290 4.468 9.439 1.00 93.62 105 GLN A C 1
ATOM 773 O O . GLN A 1 105 ? -16.204 4.799 8.260 1.00 93.62 105 GLN A O 1
ATOM 778 N N . ALA A 1 106 ? -15.442 4.915 10.366 1.00 94.75 106 ALA A N 1
ATOM 779 C CA . ALA A 1 106 ? -14.300 5.775 10.072 1.00 94.75 106 ALA A CA 1
ATOM 780 C C . ALA A 1 106 ? -12.992 5.161 10.583 1.00 94.75 106 ALA A C 1
ATOM 782 O O . ALA A 1 106 ? -12.923 4.644 11.702 1.00 94.75 106 ALA A O 1
ATOM 783 N N . PHE A 1 107 ? -11.937 5.256 9.780 1.00 97.12 107 PHE A N 1
ATOM 784 C CA . PHE A 1 107 ? -10.581 4.886 10.171 1.00 97.12 107 PHE A CA 1
ATOM 785 C C . PHE A 1 107 ? -9.664 6.100 10.085 1.00 97.12 107 PHE A C 1
ATOM 787 O O . PHE A 1 107 ? -9.496 6.682 9.016 1.00 97.12 107 PHE A O 1
ATOM 794 N N . ASN A 1 108 ? -9.069 6.453 11.222 1.00 96.44 108 ASN A N 1
ATOM 795 C CA . ASN A 1 108 ? -8.143 7.567 11.352 1.00 96.44 108 ASN A CA 1
ATOM 796 C C . ASN A 1 108 ? -6.803 7.029 11.844 1.00 96.44 108 ASN A C 1
ATOM 798 O O . ASN A 1 108 ? -6.743 6.364 12.876 1.00 96.44 108 ASN A O 1
ATOM 802 N N . ALA A 1 109 ? -5.721 7.317 11.143 1.00 96.12 109 ALA A N 1
ATOM 803 C CA . ALA A 1 109 ? -4.385 6.924 11.560 1.00 96.12 109 ALA A CA 1
ATOM 804 C C . ALA A 1 109 ? -3.478 8.145 11.529 1.00 96.12 109 ALA A C 1
ATOM 806 O O . ALA A 1 109 ? -3.123 8.633 10.463 1.00 96.12 109 ALA A O 1
ATOM 807 N N . GLU A 1 110 ? -3.117 8.643 12.707 1.00 95.19 110 GLU A N 1
ATOM 808 C CA . GLU A 1 110 ? -2.305 9.843 12.860 1.00 95.19 110 GLU A CA 1
ATOM 809 C C . GLU A 1 110 ? -0.849 9.601 12.447 1.00 95.19 110 GLU A C 1
ATOM 811 O O . GLU A 1 110 ? -0.356 8.467 12.415 1.00 95.19 110 GLU A O 1
ATOM 816 N N . SER A 1 111 ? -0.130 10.693 12.184 1.00 96.44 111 SER A N 1
ATOM 817 C CA . SER A 1 111 ? 1.306 10.653 11.911 1.00 96.44 111 SER A CA 1
ATOM 818 C C . SER A 1 111 ? 2.059 9.932 13.034 1.00 96.44 111 SER A C 1
ATOM 820 O O . SER A 1 111 ? 1.887 10.207 14.226 1.00 96.44 111 SER A O 1
ATOM 822 N N . GLY A 1 112 ? 2.927 9.002 12.641 1.00 91.62 112 GLY A N 1
ATOM 823 C CA . GLY A 1 112 ? 3.687 8.154 13.557 1.00 91.62 112 GLY A CA 1
ATOM 824 C C . GLY A 1 112 ? 2.960 6.885 14.007 1.00 91.62 112 GLY A C 1
ATOM 825 O O . GLY A 1 112 ? 3.571 6.088 14.713 1.00 91.62 112 GLY A O 1
ATOM 826 N N . SER A 1 113 ? 1.698 6.668 13.621 1.00 95.19 113 SER A N 1
ATOM 827 C CA . SER A 1 113 ? 1.063 5.351 13.758 1.00 95.19 113 SER A CA 1
ATOM 828 C C . SER A 1 113 ? 1.602 4.363 12.712 1.00 95.19 113 SER A C 1
ATOM 830 O O . SER A 1 113 ? 2.070 4.764 11.640 1.00 95.19 113 SER A O 1
ATOM 832 N N . LEU A 1 114 ? 1.559 3.066 13.026 1.00 93.69 114 LEU A N 1
ATOM 833 C CA . LEU A 1 114 ? 2.085 2.000 12.173 1.00 93.69 114 LEU A CA 1
ATOM 834 C C . LEU A 1 114 ? 1.129 0.806 12.094 1.00 93.69 114 LEU A C 1
ATOM 836 O O . LEU A 1 114 ? 0.780 0.202 13.104 1.00 93.69 114 LEU A O 1
ATOM 840 N N . ILE A 1 115 ? 0.800 0.387 10.877 1.00 93.94 115 ILE A N 1
ATOM 841 C CA . ILE A 1 115 ? 0.175 -0.904 10.580 1.00 93.94 115 ILE A CA 1
ATOM 842 C C . ILE A 1 115 ? 1.190 -1.750 9.814 1.00 93.94 115 ILE A C 1
ATOM 844 O O . ILE A 1 115 ? 1.733 -1.308 8.802 1.00 93.94 115 ILE A O 1
ATOM 848 N N . GLN A 1 116 ? 1.474 -2.961 10.289 1.00 91.88 116 GLN A N 1
ATOM 849 C CA . GLN A 1 116 ? 2.547 -3.779 9.733 1.00 91.88 116 GLN A CA 1
ATOM 850 C C . GLN A 1 116 ? 2.174 -5.256 9.595 1.00 91.88 116 GLN A C 1
ATOM 852 O O . GLN A 1 116 ? 1.900 -5.934 10.579 1.00 91.88 116 GLN A O 1
ATOM 857 N N . ALA A 1 117 ? 2.245 -5.753 8.368 1.00 89.00 117 ALA A N 1
ATOM 858 C CA . ALA A 1 117 ? 1.938 -7.108 7.926 1.00 89.00 117 ALA A CA 1
ATOM 859 C C . ALA A 1 117 ? 3.122 -7.675 7.114 1.00 89.00 117 ALA A C 1
ATOM 861 O O . ALA A 1 117 ? 2.961 -8.171 6.002 1.00 89.00 117 ALA A O 1
ATOM 862 N N . ASN A 1 118 ? 4.353 -7.515 7.607 1.00 86.62 118 ASN A N 1
ATOM 863 C CA . ASN A 1 118 ? 5.539 -7.874 6.828 1.00 86.62 118 ASN A CA 1
ATOM 864 C C . ASN A 1 118 ? 5.791 -9.391 6.818 1.00 86.62 118 ASN A C 1
ATOM 866 O O . ASN A 1 118 ? 5.669 -10.049 7.856 1.00 86.62 118 ASN A O 1
ATOM 870 N N . GLY A 1 119 ? 6.219 -9.906 5.662 1.00 79.94 119 GLY A N 1
ATOM 871 C CA . GLY A 1 119 ? 6.791 -11.240 5.477 1.00 79.94 119 GLY A CA 1
ATOM 872 C C . GLY A 1 119 ? 8.305 -11.232 5.684 1.00 79.94 119 GLY A C 1
ATOM 873 O O . GLY A 1 119 ? 9.034 -10.497 5.020 1.00 79.94 119 GLY A O 1
ATOM 874 N N . ASN A 1 120 ? 8.802 -12.016 6.635 1.00 65.69 120 ASN A N 1
ATOM 875 C CA . ASN A 1 120 ? 10.217 -12.090 6.982 1.00 65.69 120 ASN A CA 1
ATOM 876 C C . ASN A 1 120 ? 10.900 -13.227 6.196 1.00 65.69 120 ASN A C 1
ATOM 878 O O . ASN A 1 120 ? 11.100 -14.310 6.742 1.00 65.69 120 ASN A O 1
ATOM 882 N N . ASN A 1 121 ? 11.269 -12.938 4.940 1.00 62.03 121 ASN A N 1
ATOM 883 C CA . ASN A 1 121 ? 11.963 -13.787 3.944 1.00 62.03 121 ASN A CA 1
ATOM 884 C C . ASN A 1 121 ? 11.089 -14.613 2.975 1.00 62.03 121 ASN A C 1
ATOM 886 O O . ASN A 1 121 ? 11.643 -15.169 2.030 1.00 62.03 121 ASN A O 1
ATOM 890 N N . ASP A 1 122 ? 9.765 -14.601 3.120 1.00 65.44 122 ASP A N 1
ATOM 891 C CA . ASP A 1 122 ? 8.800 -15.130 2.138 1.00 65.44 122 ASP A CA 1
ATOM 892 C C . ASP A 1 122 ? 7.909 -13.975 1.598 1.00 65.44 122 ASP A C 1
ATOM 894 O O . ASP A 1 122 ? 8.149 -12.815 1.969 1.00 65.44 122 ASP A O 1
ATOM 898 N N . PRO A 1 123 ? 6.938 -14.194 0.678 1.00 63.94 123 PRO A N 1
ATOM 899 C CA . PRO A 1 123 ? 6.072 -13.115 0.197 1.00 63.94 123 PRO A CA 1
ATOM 900 C C . PRO A 1 123 ? 5.419 -12.337 1.346 1.00 63.94 123 PRO A C 1
ATOM 902 O O . PRO A 1 123 ? 5.022 -12.922 2.353 1.00 63.94 123 PRO A O 1
ATOM 905 N N . GLY A 1 124 ? 5.306 -11.016 1.201 1.00 59.34 124 GLY A N 1
ATOM 906 C CA . GLY A 1 124 ? 4.509 -10.197 2.106 1.00 59.34 124 GLY A CA 1
ATOM 907 C C . GLY A 1 124 ? 3.036 -10.613 2.043 1.00 59.34 124 GLY A C 1
ATOM 908 O O . GLY A 1 124 ? 2.562 -11.148 1.041 1.00 59.34 124 GLY A O 1
ATOM 909 N N . SER A 1 125 ? 2.294 -10.367 3.113 1.00 68.25 125 SER A N 1
ATOM 910 C CA . SER A 1 125 ? 0.878 -10.735 3.245 1.00 68.25 125 SER A CA 1
ATOM 911 C C . SER A 1 125 ? -0.043 -9.528 3.023 1.00 68.25 125 SER A C 1
ATOM 913 O O . SER A 1 125 ? 0.392 -8.469 2.575 1.00 68.25 125 SER A O 1
ATOM 915 N N . ALA A 1 126 ? -1.344 -9.695 3.270 1.00 73.44 126 ALA A N 1
ATOM 916 C CA . ALA A 1 126 ? -2.362 -8.689 2.986 1.00 73.44 126 ALA A CA 1
ATOM 917 C C . ALA A 1 126 ? -2.670 -7.783 4.189 1.00 73.44 126 ALA A C 1
ATOM 919 O O . ALA A 1 126 ? -2.923 -8.260 5.294 1.00 73.44 126 ALA A O 1
ATOM 920 N N . SER A 1 127 ? -2.751 -6.476 3.956 1.00 77.25 127 SER A N 1
ATOM 921 C CA . SER A 1 127 ? -3.445 -5.527 4.834 1.00 77.25 127 SER A CA 1
ATOM 922 C C . SER A 1 127 ? -4.701 -5.032 4.127 1.00 77.25 127 SER A C 1
ATOM 924 O O . SER A 1 127 ? -4.605 -4.396 3.082 1.00 77.25 127 SER A O 1
ATOM 926 N N . THR A 1 128 ? -5.872 -5.335 4.681 1.00 81.31 128 THR A N 1
ATOM 927 C CA . THR A 1 128 ? -7.172 -4.952 4.122 1.00 81.31 128 THR A CA 1
ATOM 928 C C . THR A 1 128 ? -7.888 -4.002 5.070 1.00 81.31 128 THR A C 1
ATOM 930 O O . THR A 1 128 ? -8.061 -4.295 6.254 1.00 81.31 128 THR A O 1
ATOM 933 N N . ILE A 1 129 ? -8.328 -2.867 4.539 1.00 85.44 129 ILE A N 1
ATOM 934 C CA . ILE A 1 129 ? -9.115 -1.867 5.255 1.00 85.44 129 ILE A CA 1
ATOM 935 C C . ILE A 1 129 ? -10.436 -1.686 4.508 1.00 85.44 129 ILE A C 1
ATOM 937 O O . ILE A 1 129 ? -10.456 -1.474 3.297 1.00 85.44 129 ILE A O 1
ATOM 941 N N . THR A 1 130 ? -11.555 -1.798 5.217 1.00 87.06 130 THR A N 1
ATOM 942 C CA . THR A 1 130 ? -12.898 -1.582 4.669 1.00 87.06 130 THR A CA 1
ATOM 943 C C . THR A 1 130 ? -13.657 -0.628 5.573 1.00 87.06 130 THR A C 1
ATOM 945 O O . THR A 1 130 ? -14.017 -0.990 6.695 1.00 87.06 130 THR A O 1
ATOM 948 N N . THR A 1 131 ? -13.873 0.601 5.108 1.00 81.69 131 THR A N 1
ATOM 949 C CA . THR A 1 131 ? -14.511 1.647 5.916 1.00 81.69 131 THR A CA 1
ATOM 950 C C . THR A 1 131 ? -15.459 2.521 5.110 1.00 81.69 131 THR A C 1
ATOM 952 O O . THR A 1 131 ? -15.606 2.330 3.910 1.00 81.69 131 THR A O 1
ATOM 955 N N . SER A 1 132 ? -16.170 3.450 5.752 1.00 87.38 132 SER A N 1
ATOM 956 C CA . SER A 1 132 ? -16.843 4.532 5.018 1.00 87.38 132 SER A CA 1
ATOM 957 C C . SER A 1 132 ? -15.863 5.676 4.776 1.00 87.38 132 SER A C 1
ATOM 959 O O . SER A 1 132 ? -15.639 6.044 3.631 1.00 87.38 132 SER A O 1
ATOM 961 N N . ASP A 1 133 ? -15.197 6.161 5.819 1.00 92.62 133 ASP A N 1
ATOM 962 C CA . ASP A 1 133 ? -14.239 7.260 5.700 1.00 92.62 133 ASP A CA 1
ATOM 963 C C . ASP A 1 133 ? -12.834 6.820 6.124 1.00 92.62 133 ASP A C 1
ATOM 965 O O . ASP A 1 133 ? -12.667 6.042 7.074 1.00 92.62 133 ASP A O 1
ATOM 969 N N . VAL A 1 134 ? -11.819 7.311 5.410 1.00 96.31 134 VAL A N 1
ATOM 970 C CA . VAL A 1 134 ? -10.403 7.130 5.751 1.00 96.31 134 VAL A CA 1
ATOM 971 C C . VAL A 1 134 ? -9.696 8.468 5.848 1.00 96.31 134 VAL A C 1
ATOM 973 O O . VAL A 1 134 ? -9.710 9.253 4.900 1.00 96.31 134 VAL A O 1
ATOM 976 N N . HIS A 1 135 ? -8.982 8.655 6.954 1.00 97.69 135 HIS A N 1
ATOM 977 C CA . HIS A 1 135 ? -7.928 9.649 7.098 1.00 97.69 135 HIS A CA 1
ATOM 978 C C . HIS A 1 135 ? -6.631 8.950 7.518 1.00 97.69 135 HIS A C 1
ATOM 980 O O . HIS A 1 135 ? -6.525 8.426 8.627 1.00 97.69 135 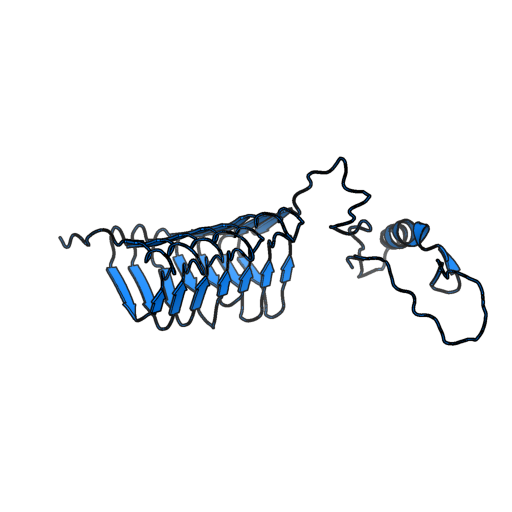HIS A O 1
ATOM 986 N N . LEU A 1 136 ? -5.653 8.883 6.617 1.00 97.62 136 LEU A N 1
ATOM 987 C CA . LEU A 1 136 ? -4.367 8.234 6.864 1.00 97.62 136 LEU A CA 1
ATOM 988 C C . LEU A 1 136 ? -3.236 9.260 6.783 1.00 97.62 136 LEU A C 1
ATOM 990 O O . LEU A 1 136 ? -2.962 9.786 5.711 1.00 97.62 136 LEU A O 1
ATOM 994 N N . SER A 1 137 ? -2.543 9.456 7.901 1.00 97.75 137 SER A N 1
ATOM 995 C CA . SER A 1 137 ? -1.255 10.153 8.004 1.00 97.75 137 SER A CA 1
ATOM 996 C C . SER A 1 137 ? -0.127 9.246 8.526 1.00 97.75 137 SER A C 1
ATOM 998 O O . SER A 1 137 ? 1.036 9.641 8.568 1.00 97.75 137 SER A O 1
ATOM 1000 N N . GLY A 1 138 ? -0.463 8.030 8.965 1.00 96.06 138 GLY A N 1
ATOM 1001 C CA . GLY A 1 138 ? 0.478 7.017 9.447 1.00 96.06 138 GLY A CA 1
ATOM 1002 C C . GLY A 1 138 ? 1.127 6.168 8.348 1.00 96.06 138 GLY A C 1
ATOM 1003 O O . GLY A 1 138 ? 0.958 6.396 7.149 1.00 96.06 138 GLY A O 1
ATOM 1004 N N . ALA A 1 139 ? 1.866 5.143 8.775 1.00 97.00 139 ALA A N 1
ATOM 1005 C CA . ALA A 1 139 ? 2.528 4.191 7.889 1.00 97.00 139 ALA A CA 1
ATOM 1006 C C . ALA A 1 139 ? 1.794 2.842 7.835 1.00 97.00 139 ALA A C 1
ATOM 1008 O O . ALA A 1 139 ? 1.410 2.283 8.862 1.00 97.00 139 ALA A O 1
ATOM 1009 N N . ILE A 1 140 ? 1.674 2.272 6.638 1.00 96.56 140 ILE A N 1
ATOM 1010 C CA . ILE A 1 140 ? 1.187 0.917 6.383 1.00 96.56 140 ILE A CA 1
ATOM 1011 C C . ILE A 1 140 ? 2.263 0.155 5.616 1.00 96.56 140 ILE A C 1
ATOM 1013 O O . ILE A 1 140 ? 2.720 0.592 4.562 1.00 96.56 140 ILE A O 1
ATOM 1017 N N . SER A 1 141 ? 2.675 -0.998 6.134 1.00 94.94 141 SER A N 1
ATOM 1018 C CA . SER A 1 141 ? 3.762 -1.793 5.566 1.00 94.94 141 SER A CA 1
ATOM 1019 C C . SER A 1 141 ? 3.377 -3.261 5.463 1.00 94.94 141 SER A C 1
ATOM 1021 O O . SER A 1 141 ? 3.170 -3.920 6.476 1.00 94.94 141 SER A O 1
ATOM 1023 N N . ALA A 1 142 ? 3.365 -3.784 4.243 1.00 93.25 142 ALA A N 1
ATOM 1024 C CA . ALA A 1 142 ? 3.219 -5.200 3.931 1.00 93.25 142 ALA A CA 1
ATOM 1025 C C . ALA A 1 142 ? 4.338 -5.638 2.968 1.00 93.25 142 ALA A C 1
ATOM 1027 O O . ALA A 1 142 ? 4.108 -6.128 1.863 1.00 93.25 142 ALA A O 1
ATOM 1028 N N . ASN A 1 143 ? 5.584 -5.380 3.367 1.00 92.88 143 ASN A N 1
ATOM 1029 C CA . ASN A 1 143 ? 6.771 -5.763 2.604 1.00 92.88 143 ASN A CA 1
ATOM 1030 C C . ASN A 1 143 ? 7.062 -7.261 2.763 1.00 92.88 143 ASN A C 1
ATOM 1032 O O . ASN A 1 143 ? 6.677 -7.866 3.764 1.00 92.88 143 ASN A O 1
ATOM 1036 N N . GLY A 1 144 ? 7.822 -7.834 1.835 1.00 90.19 144 GLY A N 1
ATOM 1037 C CA . GLY A 1 144 ? 8.348 -9.194 1.960 1.00 90.19 144 GLY A CA 1
ATOM 1038 C C . GLY A 1 144 ? 9.491 -9.468 0.992 1.00 90.19 144 GLY A C 1
ATOM 1039 O O . GLY A 1 144 ? 9.991 -8.542 0.355 1.00 90.19 144 GLY A O 1
ATOM 1040 N N . ALA A 1 145 ? 9.912 -10.732 0.873 1.00 89.75 145 ALA A N 1
ATOM 1041 C CA . ALA A 1 145 ? 10.866 -11.141 -0.166 1.00 89.75 145 ALA A CA 1
ATOM 1042 C C . ALA A 1 145 ? 10.296 -10.822 -1.555 1.00 89.75 145 ALA A C 1
ATOM 1044 O O . ALA A 1 145 ? 10.885 -10.054 -2.317 1.00 89.75 145 ALA A O 1
ATOM 1045 N N . ASN A 1 146 ? 9.073 -11.293 -1.797 1.00 90.94 146 ASN A N 1
ATOM 1046 C CA . ASN A 1 146 ? 8.159 -10.692 -2.763 1.00 90.94 146 ASN A CA 1
ATOM 1047 C C . ASN A 1 146 ? 7.266 -9.706 -2.004 1.00 90.94 146 ASN A C 1
ATOM 1049 O O . ASN A 1 146 ? 6.911 -9.968 -0.853 1.00 90.94 146 ASN A O 1
ATOM 1053 N N . GLY A 1 147 ? 6.893 -8.588 -2.616 1.00 92.56 147 GLY A N 1
ATOM 1054 C CA . GLY A 1 147 ? 5.995 -7.632 -1.976 1.00 92.56 147 GLY A CA 1
ATOM 1055 C C . GLY A 1 147 ? 4.629 -8.235 -1.636 1.00 92.56 147 GLY A C 1
ATOM 1056 O O . GLY A 1 147 ? 4.154 -9.134 -2.330 1.00 92.56 147 GLY A O 1
ATOM 1057 N N . GLY A 1 148 ? 4.015 -7.761 -0.550 1.00 92.06 148 GLY A N 1
ATOM 1058 C CA . GLY A 1 148 ? 2.680 -8.183 -0.128 1.00 92.06 148 GLY A CA 1
ATOM 1059 C C . GLY A 1 148 ? 1.560 -7.416 -0.813 1.00 92.06 148 GLY A C 1
ATOM 1060 O O . GLY A 1 148 ? 1.698 -6.950 -1.943 1.00 92.06 148 GLY A O 1
ATOM 1061 N N . SER A 1 149 ? 0.427 -7.278 -0.129 1.00 92.75 149 SER A N 1
ATOM 1062 C CA . SER A 1 149 ? -0.708 -6.525 -0.663 1.00 92.75 149 SER A CA 1
ATOM 1063 C C . SER A 1 149 ? -1.307 -5.562 0.350 1.00 92.75 149 SER A C 1
ATOM 1065 O O . SER A 1 149 ? -1.372 -5.833 1.548 1.00 92.75 149 SER A O 1
ATOM 1067 N N . PHE A 1 150 ? -1.769 -4.428 -0.155 1.00 96.44 150 PHE A N 1
ATOM 1068 C CA . PHE A 1 150 ? -2.628 -3.501 0.556 1.00 96.44 150 PHE A CA 1
ATOM 1069 C C . PHE A 1 150 ? -3.899 -3.296 -0.259 1.00 96.44 150 PHE A C 1
ATOM 1071 O O . PHE A 1 150 ? -3.816 -3.008 -1.452 1.00 96.44 150 PHE A O 1
ATOM 1078 N N . ALA A 1 151 ? -5.052 -3.426 0.388 1.00 97.31 151 ALA A N 1
ATOM 1079 C CA . ALA A 1 151 ? -6.349 -3.154 -0.208 1.00 97.31 151 ALA A CA 1
ATOM 1080 C C . ALA A 1 151 ? -7.139 -2.183 0.674 1.00 97.31 151 ALA A C 1
ATOM 1082 O O . ALA A 1 151 ? -7.314 -2.425 1.871 1.00 97.31 151 ALA A O 1
ATOM 1083 N N . LEU A 1 152 ? -7.652 -1.113 0.073 1.00 97.94 152 LEU A N 1
ATOM 1084 C CA . LEU A 1 152 ? -8.588 -0.190 0.699 1.00 97.94 152 LEU A CA 1
ATOM 1085 C C . LEU A 1 152 ? -9.903 -0.163 -0.075 1.00 97.94 152 LEU A C 1
ATOM 1087 O O . LEU A 1 152 ? -9.910 0.116 -1.272 1.00 97.94 152 LEU A O 1
ATOM 1091 N N . SER A 1 153 ? -11.008 -0.362 0.642 1.00 97.94 153 SER A N 1
ATOM 1092 C CA . SER A 1 153 ? -12.348 -0.019 0.174 1.00 97.94 153 SER A CA 1
ATOM 1093 C C . SER A 1 153 ? -12.966 1.042 1.080 1.00 97.94 153 SER A C 1
ATOM 1095 O O . SER A 1 153 ? -13.051 0.829 2.292 1.00 97.94 153 SER A O 1
ATOM 1097 N N . ALA A 1 154 ? -13.365 2.180 0.502 1.00 97.38 154 ALA A N 1
ATOM 1098 C CA . ALA A 1 154 ? -13.971 3.287 1.245 1.00 97.38 154 ALA A CA 1
ATOM 1099 C C . ALA A 1 154 ? -15.081 4.026 0.475 1.00 97.38 154 ALA A C 1
ATOM 1101 O O . ALA A 1 154 ? -15.264 3.849 -0.733 1.00 97.38 154 ALA A O 1
ATOM 1102 N N . ASN A 1 155 ? -15.821 4.891 1.169 1.00 97.31 155 ASN A N 1
ATOM 1103 C CA . ASN A 1 155 ? -16.659 5.916 0.548 1.00 97.31 155 ASN A CA 1
ATOM 1104 C C . ASN A 1 155 ? -15.820 7.143 0.172 1.00 97.31 155 ASN A C 1
ATOM 1106 O O . ASN A 1 155 ? -15.837 7.541 -0.987 1.00 97.31 155 ASN A O 1
ATOM 1110 N N . ASN A 1 156 ? -15.022 7.665 1.105 1.00 97.44 156 ASN A N 1
ATOM 1111 C CA . ASN A 1 156 ? -14.068 8.754 0.890 1.00 97.44 156 ASN A CA 1
ATOM 1112 C C . ASN A 1 156 ? -12.700 8.392 1.487 1.00 97.44 156 ASN A C 1
ATOM 1114 O O . ASN A 1 156 ? -12.627 7.717 2.517 1.00 97.44 156 ASN A O 1
ATOM 1118 N N . ALA A 1 157 ? -11.611 8.855 0.867 1.00 98.12 157 ALA A N 1
ATOM 1119 C CA . ALA A 1 157 ? -10.264 8.622 1.386 1.00 98.12 157 ALA A CA 1
ATOM 1120 C C . ALA A 1 157 ? -9.362 9.856 1.274 1.00 98.12 157 ALA A C 1
ATOM 1122 O O . ALA A 1 157 ? -9.205 10.444 0.202 1.00 98.12 157 ALA A O 1
ATOM 1123 N N . GLN A 1 158 ? -8.723 10.203 2.388 1.00 98.44 158 GLN A N 1
ATOM 1124 C CA . GLN A 1 158 ? -7.700 11.234 2.478 1.00 98.44 158 GLN A CA 1
ATOM 1125 C C . GLN A 1 158 ? -6.399 10.632 3.007 1.00 98.44 158 GLN A C 1
ATOM 1127 O O . GLN A 1 158 ? -6.372 10.004 4.066 1.00 98.44 158 GLN A O 1
ATOM 1132 N N . PHE A 1 159 ? -5.322 10.872 2.270 1.00 98.38 159 PHE A N 1
ATOM 1133 C CA . PHE A 1 159 ? -3.955 10.525 2.627 1.00 98.38 159 PHE A CA 1
ATOM 1134 C C . PHE A 1 159 ? -3.162 11.820 2.746 1.00 98.38 159 PHE A C 1
ATOM 1136 O O . PHE A 1 159 ? -3.096 12.587 1.780 1.00 98.38 159 PHE A O 1
ATOM 1143 N N . ASP A 1 160 ? -2.606 12.099 3.920 1.00 93.88 160 ASP A N 1
ATOM 1144 C CA . ASP A 1 160 ? -1.842 13.322 4.150 1.00 93.88 160 ASP A CA 1
ATOM 1145 C C . ASP A 1 160 ? -0.679 13.141 5.128 1.00 93.88 160 ASP A C 1
ATOM 1147 O O . ASP A 1 160 ? -0.323 12.028 5.492 1.00 93.88 160 ASP A O 1
ATOM 1151 N N . GLY A 1 161 ? -0.021 14.237 5.515 1.00 85.62 161 GLY A N 1
ATOM 1152 C CA . GLY A 1 161 ? 0.894 14.231 6.657 1.00 85.62 161 GLY A CA 1
ATOM 1153 C C . GLY A 1 161 ? 2.080 13.270 6.543 1.00 85.62 161 GLY A C 1
ATOM 1154 O O . GLY A 1 161 ? 2.527 12.776 7.572 1.00 85.62 161 GLY A O 1
ATOM 1155 N N . GLN A 1 162 ? 2.604 13.028 5.333 1.00 90.75 162 GLN A N 1
ATOM 1156 C CA . GLN A 1 162 ? 3.650 12.029 5.066 1.00 90.75 162 GLN A CA 1
ATOM 1157 C C . GLN A 1 162 ? 3.186 10.577 5.230 1.00 90.75 162 GLN A C 1
ATOM 1159 O O . GLN A 1 162 ? 4.004 9.714 5.554 1.00 90.75 162 GLN A O 1
ATOM 1164 N N . ALA A 1 163 ? 1.905 10.283 4.984 1.00 97.25 163 ALA A N 1
ATOM 1165 C CA . ALA A 1 163 ? 1.413 8.913 4.935 1.00 97.25 163 ALA A CA 1
ATOM 1166 C C . ALA A 1 163 ? 2.260 8.056 3.993 1.00 97.25 163 ALA A C 1
ATOM 1168 O O . ALA A 1 163 ? 2.558 8.456 2.863 1.00 97.25 163 ALA A O 1
ATOM 1169 N N . VAL A 1 164 ? 2.608 6.850 4.438 1.00 98.25 164 VAL A N 1
ATOM 1170 C CA . VAL A 1 164 ? 3.375 5.896 3.629 1.00 98.25 164 VAL A CA 1
ATOM 1171 C C . VAL A 1 164 ? 2.625 4.583 3.547 1.00 98.25 164 VAL A C 1
ATOM 1173 O O . VAL A 1 164 ? 2.328 3.976 4.569 1.00 98.25 164 VAL A O 1
ATOM 1176 N N . ILE A 1 165 ? 2.379 4.100 2.333 1.00 98.44 165 ILE A N 1
ATOM 1177 C CA . ILE A 1 165 ? 1.891 2.743 2.083 1.00 98.44 165 ILE A CA 1
ATOM 1178 C C . ILE A 1 165 ? 2.955 2.009 1.280 1.00 98.44 165 ILE A C 1
ATOM 1180 O O . ILE A 1 165 ? 3.328 2.442 0.192 1.00 98.44 165 ILE A O 1
ATOM 1184 N N . GLN A 1 166 ? 3.441 0.885 1.799 1.00 97.25 166 GLN A N 1
ATOM 1185 C CA . GLN A 1 166 ? 4.504 0.119 1.158 1.00 97.25 166 GLN A CA 1
ATOM 1186 C C . GLN A 1 166 ? 4.210 -1.381 1.106 1.00 97.25 166 GLN A C 1
ATOM 1188 O O . GLN A 1 166 ? 3.832 -2.002 2.097 1.00 97.25 166 GLN A O 1
ATOM 1193 N N . THR A 1 167 ? 4.420 -1.956 -0.074 1.00 96.56 167 THR A N 1
ATOM 1194 C CA . THR A 1 167 ? 4.300 -3.384 -0.392 1.00 96.56 167 THR A CA 1
ATOM 1195 C C . THR A 1 167 ? 5.543 -3.836 -1.162 1.00 96.56 167 THR A C 1
ATOM 1197 O O . THR A 1 167 ? 5.467 -4.490 -2.195 1.00 96.56 167 THR A O 1
ATOM 1200 N N . ASN A 1 168 ? 6.727 -3.424 -0.712 1.00 96.56 168 ASN A N 1
ATOM 1201 C CA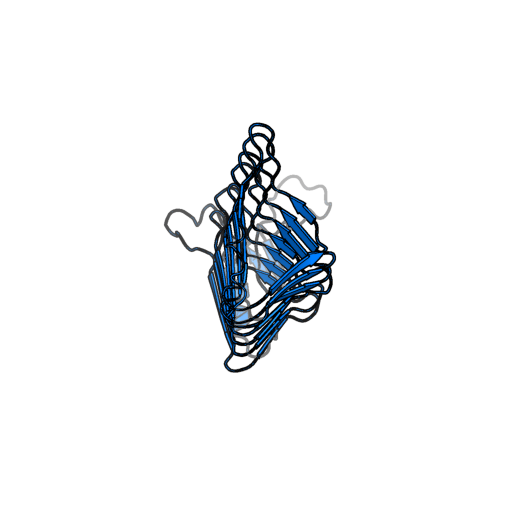 . ASN A 1 168 ? 7.971 -3.637 -1.447 1.00 96.56 168 ASN A CA 1
ATOM 1202 C C . ASN A 1 168 ? 8.445 -5.098 -1.385 1.00 96.56 168 ASN A C 1
ATOM 1204 O O . ASN A 1 168 ? 8.345 -5.745 -0.338 1.00 96.56 168 ASN A O 1
ATOM 1208 N N . GLY A 1 169 ? 9.018 -5.577 -2.490 1.00 95.38 169 GLY A N 1
ATOM 1209 C CA . GLY A 1 169 ? 9.782 -6.822 -2.566 1.00 95.38 169 GLY A CA 1
ATOM 1210 C C . GLY A 1 169 ? 11.269 -6.563 -2.340 1.00 95.38 169 GLY A C 1
ATOM 1211 O O . GLY A 1 169 ? 11.877 -5.777 -3.065 1.00 95.38 169 GLY A O 1
ATOM 1212 N N . SER A 1 170 ? 11.861 -7.201 -1.331 1.00 92.44 170 SER A N 1
ATOM 1213 C CA . SER A 1 170 ? 13.271 -7.012 -0.957 1.00 92.44 170 SER A CA 1
ATOM 1214 C C . SER A 1 170 ? 14.250 -7.884 -1.748 1.00 92.44 170 SER A C 1
ATOM 1216 O O . SER A 1 170 ? 15.434 -7.556 -1.817 1.00 92.44 170 SER A O 1
ATOM 1218 N N . SER A 1 171 ? 13.773 -8.980 -2.340 1.00 91.81 171 SER A N 1
ATOM 1219 C CA . SER A 1 171 ? 14.563 -9.890 -3.184 1.00 91.81 171 SER A CA 1
ATOM 1220 C C . SER A 1 171 ? 13.812 -10.384 -4.428 1.00 91.81 171 SER A C 1
ATOM 1222 O O . SER A 1 171 ? 14.390 -11.084 -5.260 1.00 91.81 171 SER A O 1
ATOM 1224 N N . GLY A 1 172 ? 12.550 -9.988 -4.580 1.00 93.19 172 GLY A N 1
ATOM 1225 C CA . GLY A 1 172 ? 11.654 -10.358 -5.665 1.00 93.19 172 GLY A CA 1
ATOM 1226 C C . GLY A 1 172 ? 10.863 -9.163 -6.209 1.00 93.19 172 GLY A C 1
ATOM 1227 O O . GLY A 1 172 ? 11.301 -8.010 -6.082 1.00 93.19 172 GLY A O 1
ATOM 1228 N N . PRO A 1 173 ? 9.715 -9.416 -6.862 1.00 95.94 173 PRO A N 1
ATOM 1229 C CA . PRO A 1 173 ? 8.888 -8.360 -7.417 1.00 95.94 173 PRO A CA 1
ATOM 1230 C C . PRO A 1 173 ? 8.229 -7.523 -6.319 1.00 95.94 173 PRO A C 1
ATOM 1232 O O . PRO A 1 173 ? 8.011 -7.995 -5.199 1.00 95.94 173 PRO A O 1
ATOM 1235 N N . GLY A 1 174 ? 7.879 -6.284 -6.661 1.00 96.81 174 GLY A N 1
ATOM 1236 C CA . GLY A 1 174 ? 7.014 -5.454 -5.830 1.00 96.81 174 GLY A CA 1
ATOM 1237 C C . GLY A 1 174 ? 5.608 -6.041 -5.708 1.00 96.81 174 GLY A C 1
ATOM 1238 O O . GLY A 1 174 ? 5.189 -6.865 -6.520 1.00 96.81 174 GLY A O 1
ATOM 1239 N N . GLY A 1 175 ? 4.890 -5.619 -4.674 1.00 95.75 175 GLY A N 1
ATOM 1240 C CA . GLY A 1 175 ? 3.561 -6.109 -4.332 1.00 95.75 175 GLY A CA 1
ATOM 1241 C C . GLY A 1 175 ? 2.428 -5.361 -5.028 1.00 95.75 175 GLY A C 1
ATOM 1242 O O . GLY A 1 175 ? 2.600 -4.761 -6.092 1.00 95.75 175 GLY A O 1
ATOM 1243 N N . HIS A 1 176 ? 1.252 -5.391 -4.408 1.00 96.25 176 HIS A N 1
ATOM 1244 C CA . HIS A 1 176 ? 0.041 -4.773 -4.941 1.00 96.25 176 HIS A CA 1
ATOM 1245 C C . HIS A 1 176 ? -0.544 -3.755 -3.959 1.00 96.25 176 HIS A C 1
ATOM 1247 O O . HIS A 1 176 ? -0.807 -4.081 -2.806 1.00 96.25 176 HIS A O 1
ATOM 1253 N N . ILE A 1 177 ? -0.804 -2.537 -4.426 1.00 98.44 177 ILE A N 1
ATOM 1254 C CA . ILE A 1 177 ? -1.595 -1.535 -3.701 1.00 98.44 177 ILE A CA 1
ATOM 1255 C C . ILE A 1 177 ? -2.873 -1.311 -4.500 1.00 98.44 177 ILE A C 1
ATOM 1257 O O . ILE A 1 177 ? -2.815 -0.899 -5.658 1.00 98.44 177 ILE A O 1
ATOM 1261 N N . ASP A 1 178 ? -4.012 -1.587 -3.882 1.00 98.19 178 ASP A N 1
ATOM 1262 C CA . ASP A 1 178 ? -5.333 -1.441 -4.474 1.00 98.19 178 ASP A CA 1
ATOM 1263 C C . ASP A 1 178 ? -6.184 -0.501 -3.615 1.00 98.19 178 ASP A C 1
ATOM 1265 O O . ASP A 1 178 ? -6.404 -0.746 -2.430 1.00 98.19 178 ASP A O 1
ATOM 1269 N N . ILE A 1 179 ? -6.616 0.614 -4.197 1.00 98.38 179 ILE A N 1
ATOM 1270 C CA . ILE A 1 179 ? -7.444 1.618 -3.534 1.00 98.38 179 ILE A CA 1
ATOM 1271 C C . ILE A 1 179 ? -8.696 1.818 -4.384 1.00 98.38 179 ILE A C 1
ATOM 1273 O O . ILE A 1 179 ? -8.622 2.371 -5.481 1.00 98.38 179 ILE A O 1
ATOM 1277 N N . ASP A 1 180 ? -9.837 1.367 -3.869 1.00 97.81 180 ASP A N 1
ATOM 1278 C CA . ASP A 1 180 ? -11.150 1.457 -4.507 1.00 97.81 180 ASP A CA 1
ATOM 1279 C C . ASP A 1 180 ? -12.101 2.266 -3.619 1.00 97.81 180 ASP A C 1
ATOM 1281 O O . ASP A 1 180 ? -12.538 1.819 -2.556 1.00 97.81 180 ASP A O 1
ATOM 1285 N N . VAL A 1 181 ? -12.399 3.490 -4.042 1.00 98.31 181 VAL A N 1
ATOM 1286 C CA . VAL A 1 181 ? -13.167 4.453 -3.254 1.00 98.31 181 VAL A CA 1
ATOM 1287 C C . VAL A 1 181 ? -14.374 4.922 -4.049 1.00 98.31 181 VAL A C 1
ATOM 1289 O O . VAL A 1 181 ? -14.300 5.194 -5.249 1.00 98.31 181 VAL A O 1
ATOM 1292 N N . SER A 1 182 ? -15.522 5.001 -3.379 1.00 98.00 182 SER A N 1
ATOM 1293 C CA . SER A 1 182 ? -16.788 5.314 -4.043 1.00 98.00 182 SER A CA 1
ATOM 1294 C C . SER A 1 182 ? 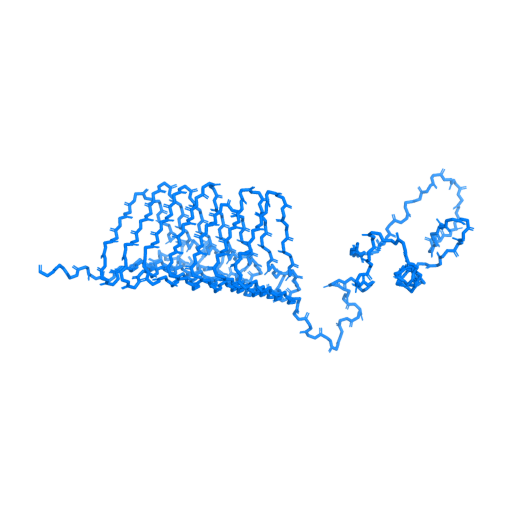-16.858 6.768 -4.515 1.00 98.00 182 SER A C 1
ATOM 1296 O O . SER A 1 182 ? -17.341 7.013 -5.615 1.00 98.00 182 SER A O 1
ATOM 1298 N N . GLN A 1 183 ? -16.363 7.711 -3.716 1.00 97.38 183 GLN A N 1
ATOM 1299 C CA . GLN A 1 183 ? -16.360 9.155 -3.968 1.00 97.38 183 GLN A CA 1
ATOM 1300 C C . GLN A 1 183 ? -14.914 9.653 -4.115 1.00 97.38 183 GLN A C 1
ATOM 1302 O O . GLN A 1 183 ? -14.129 9.042 -4.837 1.00 97.38 183 GLN A O 1
ATOM 1307 N N . ASP A 1 184 ? -14.553 10.769 -3.482 1.00 97.44 184 ASP A N 1
ATOM 1308 C CA . ASP A 1 184 ? -13.265 11.427 -3.680 1.00 97.44 184 ASP A CA 1
ATOM 1309 C C . ASP A 1 184 ? -12.097 10.704 -2.995 1.00 97.44 184 ASP A C 1
ATOM 1311 O O . ASP A 1 184 ? -12.206 10.208 -1.866 1.00 97.44 184 ASP A O 1
ATOM 1315 N N . ILE A 1 185 ? -10.952 10.734 -3.677 1.00 98.50 185 ILE A N 1
ATOM 1316 C CA . ILE A 1 185 ? -9.649 10.337 -3.152 1.00 98.50 185 ILE A CA 1
ATOM 1317 C C . ILE A 1 185 ? -8.696 11.524 -3.241 1.00 98.50 185 ILE A C 1
ATOM 1319 O O . ILE A 1 185 ? -8.463 12.057 -4.328 1.00 98.50 185 ILE A O 1
ATOM 1323 N N . ASN A 1 186 ? -8.084 11.886 -2.117 1.00 98.31 186 ASN A N 1
ATOM 1324 C CA . ASN A 1 186 ? -7.077 12.939 -2.057 1.00 98.31 186 ASN A CA 1
ATOM 1325 C C . ASN A 1 186 ? -5.780 12.404 -1.452 1.00 98.31 186 ASN A C 1
ATOM 1327 O O . ASN A 1 186 ? -5.779 11.949 -0.311 1.00 98.31 186 ASN A O 1
ATOM 1331 N N . PHE A 1 187 ? -4.679 12.508 -2.191 1.00 98.44 187 PHE A N 1
ATOM 1332 C CA . PHE A 1 187 ? -3.329 12.333 -1.663 1.00 98.44 187 PHE A CA 1
ATOM 1333 C C . PHE A 1 187 ? -2.629 13.683 -1.634 1.00 98.44 187 PHE A C 1
ATOM 1335 O O . PHE A 1 187 ? -2.540 14.367 -2.656 1.00 98.44 187 PHE A O 1
ATOM 1342 N N . VAL A 1 188 ? -2.123 14.053 -0.466 1.00 98.19 188 VAL A N 1
ATOM 1343 C CA . VAL A 1 188 ? -1.371 15.284 -0.245 1.00 98.19 188 VAL A CA 1
ATOM 1344 C C . VAL A 1 188 ? -0.084 14.905 0.459 1.00 98.19 188 VAL A C 1
ATOM 1346 O O . VAL A 1 188 ? -0.132 14.412 1.579 1.00 98.19 188 VAL A O 1
ATOM 1349 N N . ASN A 1 189 ? 1.072 15.128 -0.165 1.00 97.38 189 ASN A N 1
ATOM 1350 C CA . ASN A 1 189 ? 2.360 14.874 0.481 1.00 97.38 189 ASN A CA 1
ATOM 1351 C C . ASN A 1 189 ? 2.439 13.447 1.075 1.00 97.38 189 ASN A C 1
ATOM 1353 O O . ASN A 1 189 ? 2.662 13.257 2.268 1.00 97.38 189 ASN A O 1
ATOM 1357 N N . SER A 1 190 ? 2.097 12.448 0.256 1.00 98.00 190 SER A N 1
ATOM 1358 C CA . SER A 1 190 ? 1.982 11.037 0.647 1.00 98.00 190 SER A CA 1
ATOM 1359 C C . SER A 1 190 ? 2.785 10.142 -0.294 1.00 98.00 190 SER A C 1
ATOM 1361 O O . SER A 1 190 ? 3.100 10.526 -1.422 1.00 98.00 190 SER A O 1
ATOM 1363 N N . SER A 1 191 ? 3.118 8.930 0.146 1.00 98.38 191 SER A N 1
ATOM 1364 C CA . SER A 1 191 ? 3.959 8.015 -0.624 1.00 98.38 191 SER A CA 1
ATOM 1365 C C . SER A 1 191 ? 3.402 6.601 -0.726 1.00 98.38 191 SER A C 1
ATOM 1367 O O . SER A 1 191 ? 3.126 5.958 0.285 1.00 98.38 191 SER A O 1
ATOM 1369 N N . LEU A 1 192 ? 3.299 6.087 -1.952 1.00 98.62 192 LEU A N 1
ATOM 1370 C CA . LEU A 1 192 ? 2.886 4.715 -2.248 1.00 98.62 192 LEU A CA 1
ATOM 1371 C C . LEU A 1 192 ? 4.022 3.977 -2.958 1.00 98.62 192 LEU A C 1
ATOM 1373 O O . LEU A 1 192 ? 4.451 4.374 -4.043 1.00 98.62 192 LEU A O 1
ATOM 1377 N N . TYR A 1 193 ? 4.471 2.871 -2.372 1.00 98.50 193 TYR A N 1
ATOM 1378 C CA . TYR A 1 193 ? 5.599 2.091 -2.869 1.00 98.50 193 TYR A CA 1
ATOM 1379 C C . TYR A 1 193 ? 5.221 0.624 -3.064 1.00 98.50 193 TYR A C 1
ATOM 1381 O O . TYR A 1 193 ? 4.963 -0.103 -2.108 1.00 98.50 193 TYR A O 1
ATOM 1389 N N . ALA A 1 194 ? 5.246 0.167 -4.311 1.00 97.81 194 ALA A N 1
ATOM 1390 C CA . ALA A 1 194 ? 5.227 -1.249 -4.665 1.00 97.81 194 ALA A CA 1
ATOM 1391 C C . ALA A 1 194 ? 6.463 -1.559 -5.522 1.00 97.81 194 ALA A C 1
ATOM 1393 O O . ALA A 1 194 ? 6.376 -2.033 -6.655 1.00 97.81 194 ALA A O 1
ATOM 1394 N N . ASN A 1 195 ? 7.636 -1.204 -4.996 1.00 98.12 195 ASN A N 1
ATOM 1395 C CA . ASN A 1 195 ? 8.917 -1.421 -5.655 1.00 98.12 195 ASN A CA 1
ATOM 1396 C C . ASN A 1 195 ? 9.375 -2.871 -5.465 1.00 98.12 195 ASN A C 1
ATOM 1398 O O . ASN A 1 195 ? 9.140 -3.468 -4.415 1.00 98.12 195 ASN A O 1
ATOM 1402 N N . GLY A 1 196 ? 10.074 -3.421 -6.450 1.00 97.06 196 GLY A N 1
ATOM 1403 C CA . GLY A 1 196 ? 10.760 -4.704 -6.330 1.00 97.06 196 GLY A CA 1
ATOM 1404 C C . GLY A 1 196 ? 12.195 -4.625 -6.814 1.00 97.06 196 GLY A C 1
ATOM 1405 O O . GLY A 1 196 ? 12.577 -3.723 -7.561 1.00 97.06 196 GLY A O 1
ATOM 1406 N N . THR A 1 197 ? 13.006 -5.588 -6.390 1.00 95.69 197 THR A N 1
ATOM 1407 C CA . THR A 1 197 ? 14.392 -5.714 -6.854 1.00 95.69 197 THR A CA 1
ATOM 1408 C C . THR A 1 197 ? 14.491 -6.443 -8.190 1.00 95.69 197 THR A C 1
ATOM 1410 O O . THR A 1 197 ? 15.465 -6.229 -8.917 1.00 95.69 197 THR A O 1
ATOM 1413 N N . THR A 1 198 ? 13.519 -7.309 -8.505 1.00 95.94 198 THR A N 1
ATOM 1414 C CA . THR A 1 198 ? 13.485 -8.078 -9.759 1.00 95.94 198 THR A CA 1
ATOM 1415 C C . THR A 1 198 ? 12.496 -7.542 -10.779 1.00 95.94 198 THR A C 1
ATOM 1417 O O . THR A 1 198 ? 12.813 -7.590 -11.949 1.00 95.94 198 THR A O 1
ATOM 1420 N N . ASP A 1 199 ? 11.326 -7.062 -10.371 1.00 97.25 199 ASP A N 1
ATOM 1421 C CA . ASP A 1 199 ? 10.307 -6.439 -11.223 1.00 97.25 199 ASP A CA 1
ATOM 1422 C C . ASP A 1 199 ? 9.480 -5.483 -10.347 1.00 97.25 199 ASP A C 1
ATOM 1424 O O . ASP A 1 199 ? 9.376 -5.664 -9.132 1.00 97.25 199 ASP A O 1
ATOM 1428 N N . GLY A 1 200 ? 8.892 -4.446 -10.935 1.00 97.81 200 GLY A N 1
ATOM 1429 C CA . GLY A 1 200 ? 7.995 -3.550 -10.214 1.00 97.81 200 GLY A CA 1
ATOM 1430 C C . GLY A 1 200 ? 6.649 -4.214 -9.924 1.00 97.81 200 GLY A C 1
ATOM 1431 O O . GLY A 1 200 ? 6.204 -5.086 -10.668 1.00 97.81 200 GLY A O 1
ATOM 1432 N N . GLY A 1 201 ? 5.991 -3.786 -8.849 1.00 97.94 201 GLY A N 1
ATOM 1433 C CA . GLY A 1 201 ? 4.648 -4.231 -8.484 1.00 97.94 201 GLY A CA 1
ATOM 1434 C C . GLY A 1 201 ? 3.539 -3.499 -9.242 1.00 97.94 201 GLY A C 1
ATOM 1435 O O . GLY A 1 201 ? 3.745 -2.940 -10.323 1.00 97.94 201 GLY A O 1
ATOM 1436 N N . SER A 1 202 ? 2.341 -3.455 -8.666 1.00 98.00 202 SER A N 1
ATOM 1437 C CA . SER A 1 202 ? 1.228 -2.685 -9.228 1.00 98.00 202 SER A CA 1
ATOM 1438 C C . SER A 1 202 ? 0.591 -1.760 -8.208 1.00 98.00 202 SER A C 1
ATOM 1440 O O . SER A 1 202 ? 0.356 -2.143 -7.064 1.00 98.00 202 SER A O 1
ATOM 1442 N N . ILE A 1 203 ? 0.213 -0.573 -8.661 1.00 98.62 203 ILE A N 1
ATOM 1443 C CA . ILE A 1 203 ? -0.600 0.365 -7.897 1.00 98.62 203 ILE A CA 1
ATOM 1444 C C . ILE A 1 203 ? -1.841 0.682 -8.726 1.00 98.62 203 ILE A C 1
ATOM 1446 O O . ILE A 1 203 ? -1.725 1.165 -9.853 1.00 98.62 203 ILE A O 1
ATOM 1450 N N . ARG A 1 204 ? -3.022 0.407 -8.172 1.00 98.12 204 ARG A N 1
ATOM 1451 C CA . ARG A 1 204 ? -4.320 0.747 -8.755 1.00 98.12 204 ARG A CA 1
ATOM 1452 C C . ARG A 1 204 ? -5.061 1.679 -7.810 1.00 98.12 204 ARG A C 1
ATOM 1454 O O . ARG A 1 204 ? -5.288 1.335 -6.655 1.00 98.12 204 ARG A O 1
ATOM 1461 N N . ILE A 1 205 ? -5.455 2.840 -8.318 1.00 98.31 205 ILE A N 1
ATOM 1462 C CA . ILE A 1 205 ? -6.238 3.834 -7.586 1.00 98.31 205 ILE A CA 1
ATOM 1463 C C . ILE A 1 205 ? -7.473 4.155 -8.417 1.00 98.31 205 ILE A C 1
ATOM 1465 O O . ILE A 1 205 ? -7.365 4.629 -9.549 1.00 98.31 205 ILE A O 1
ATOM 1469 N N . LEU A 1 206 ? -8.641 3.864 -7.857 1.00 97.56 206 LEU A N 1
ATOM 1470 C CA . LEU A 1 206 ? -9.934 4.021 -8.499 1.00 97.56 206 LEU A CA 1
ATOM 1471 C C . LEU A 1 206 ? -10.863 4.843 -7.610 1.00 97.56 206 LEU A C 1
ATOM 1473 O O . LEU A 1 206 ? -11.289 4.374 -6.559 1.00 97.56 206 LEU A O 1
ATOM 1477 N N . SER A 1 207 ? -11.237 6.024 -8.091 1.00 97.56 207 SER A N 1
ATOM 1478 C CA . SER A 1 207 ? -12.435 6.727 -7.649 1.00 97.56 207 SER A CA 1
ATOM 1479 C C . SER A 1 207 ? -13.601 6.367 -8.578 1.00 97.56 207 SER A C 1
ATOM 1481 O O . SER A 1 207 ? -13.517 6.519 -9.800 1.00 97.56 207 SER A O 1
ATOM 1483 N N . ARG A 1 208 ? -14.696 5.836 -8.026 1.00 95.94 208 ARG A N 1
ATOM 1484 C CA . ARG A 1 208 ? -15.842 5.385 -8.835 1.00 95.94 208 ARG A CA 1
ATOM 1485 C C . ARG A 1 208 ? -16.725 6.540 -9.292 1.00 95.94 208 ARG A C 1
ATOM 1487 O O . ARG A 1 208 ? -17.094 6.582 -10.459 1.00 95.94 208 ARG A O 1
ATOM 1494 N N . ALA A 1 209 ? -17.088 7.443 -8.388 1.00 95.31 209 ALA A N 1
ATOM 1495 C CA . ALA A 1 209 ? -18.006 8.544 -8.673 1.00 95.31 209 ALA A CA 1
ATOM 1496 C C . ALA A 1 209 ? -17.390 9.937 -8.469 1.00 95.31 209 ALA A C 1
ATOM 1498 O O . ALA A 1 209 ? -17.914 10.902 -9.018 1.00 95.31 209 ALA A O 1
ATOM 1499 N N . GLY A 1 210 ? -16.310 10.037 -7.690 1.00 95.56 210 GLY A N 1
ATOM 1500 C CA . GLY A 1 210 ? -15.678 11.301 -7.317 1.00 95.56 210 GLY A CA 1
ATOM 1501 C C . GLY A 1 210 ? -14.400 11.604 -8.093 1.00 95.56 210 GLY A C 1
ATOM 1502 O O . GLY A 1 210 ? -14.115 11.030 -9.146 1.00 95.56 210 GLY A O 1
ATOM 1503 N N . ASN A 1 211 ? -13.628 12.541 -7.556 1.00 96.62 211 ASN A N 1
ATOM 1504 C CA . ASN A 1 211 ? -12.342 12.957 -8.093 1.00 96.62 211 ASN A CA 1
ATOM 1505 C C . ASN A 1 211 ? -11.191 12.138 -7.504 1.00 96.62 211 ASN A C 1
ATOM 1507 O O . ASN A 1 211 ? -11.253 11.637 -6.382 1.00 96.62 211 ASN A O 1
ATOM 1511 N N . LEU A 1 212 ? -10.097 12.079 -8.254 1.00 97.69 212 LEU A N 1
ATOM 1512 C CA . LEU A 1 212 ? -8.803 11.600 -7.794 1.00 97.69 212 LEU A CA 1
ATOM 1513 C C . LEU A 1 212 ? -7.795 12.750 -7.866 1.00 97.69 212 LEU A C 1
ATOM 1515 O O . LEU A 1 212 ? -7.456 13.213 -8.954 1.00 97.69 212 LEU A O 1
ATOM 1519 N N . SER A 1 213 ? -7.296 13.191 -6.715 1.00 97.75 213 SER A N 1
ATOM 1520 C CA . SER A 1 213 ? -6.275 14.235 -6.614 1.00 97.75 213 SER A CA 1
ATOM 1521 C C . SER A 1 213 ? -4.974 13.683 -6.037 1.00 97.75 213 SER A C 1
ATOM 1523 O O . SER A 1 213 ? -4.971 13.050 -4.981 1.00 97.75 213 SER A O 1
ATOM 1525 N N . LEU A 1 214 ? -3.864 13.941 -6.728 1.00 97.81 214 LEU A N 1
ATOM 1526 C CA . LEU A 1 214 ? -2.503 13.624 -6.304 1.00 97.81 214 LEU A CA 1
ATOM 1527 C C . LEU A 1 214 ? -1.685 14.916 -6.237 1.00 97.81 214 LEU A C 1
ATOM 1529 O O . LEU A 1 214 ? -1.255 15.428 -7.273 1.00 97.81 214 LEU A O 1
ATOM 1533 N N . PHE A 1 215 ? -1.408 15.422 -5.040 1.00 97.50 215 PHE A N 1
ATOM 1534 C CA . PHE A 1 215 ? -0.638 16.649 -4.824 1.00 97.50 215 PHE A CA 1
ATOM 1535 C C . PHE A 1 215 ? 0.615 16.383 -3.984 1.00 97.50 215 PHE A C 1
ATOM 1537 O O . PHE A 1 215 ? 0.531 15.748 -2.932 1.00 97.50 215 PHE A O 1
ATOM 1544 N N . ASP A 1 216 ? 1.777 16.832 -4.465 1.00 97.00 216 ASP A N 1
ATOM 1545 C CA . ASP A 1 216 ? 3.094 16.678 -3.824 1.00 97.00 216 ASP A CA 1
ATOM 1546 C C . ASP A 1 216 ? 3.392 15.251 -3.332 1.00 97.00 216 ASP A C 1
ATOM 1548 O O . ASP A 1 216 ? 4.120 15.034 -2.370 1.00 97.00 216 ASP A O 1
ATOM 1552 N N . SER A 1 217 ? 2.806 14.253 -3.987 1.00 97.94 217 SER A N 1
ATOM 1553 C CA . SER A 1 217 ? 2.899 12.853 -3.594 1.00 97.94 217 SER A CA 1
ATOM 1554 C C . SER A 1 217 ? 3.883 12.095 -4.480 1.00 97.94 217 SER A C 1
ATOM 1556 O O . SER A 1 217 ? 4.248 12.531 -5.577 1.00 97.94 217 SER A O 1
ATOM 1558 N N . GLU A 1 218 ? 4.304 10.926 -4.013 1.00 97.94 218 GLU A N 1
ATOM 1559 C CA . GLU A 1 218 ? 5.200 10.038 -4.742 1.00 97.94 218 GLU A CA 1
ATOM 1560 C C . GLU A 1 218 ? 4.601 8.634 -4.851 1.00 97.94 218 GLU A C 1
ATOM 1562 O O . GLU A 1 218 ? 4.357 7.960 -3.855 1.00 97.94 218 GLU A O 1
ATOM 1567 N N . ILE A 1 219 ? 4.369 8.176 -6.079 1.00 98.31 219 ILE A N 1
ATOM 1568 C CA . ILE A 1 219 ? 3.820 6.848 -6.368 1.00 98.31 219 ILE A CA 1
ATOM 1569 C C . ILE A 1 219 ? 4.840 6.083 -7.200 1.00 98.31 219 ILE A C 1
ATOM 1571 O O . ILE A 1 219 ? 5.220 6.540 -8.283 1.00 98.31 219 ILE A O 1
ATOM 1575 N N . GLN A 1 220 ? 5.288 4.921 -6.717 1.00 97.81 220 GLN A N 1
ATOM 1576 C CA . GLN A 1 220 ? 6.331 4.152 -7.390 1.00 97.81 220 GLN A CA 1
ATOM 1577 C C . GLN A 1 220 ? 6.064 2.652 -7.504 1.00 97.81 220 GLN A C 1
ATOM 1579 O O . GLN A 1 220 ? 5.687 1.982 -6.542 1.00 97.81 220 GLN A O 1
ATOM 1584 N N . THR A 1 221 ? 6.394 2.123 -8.678 1.00 97.94 221 THR A N 1
ATOM 1585 C CA . THR A 1 221 ? 6.469 0.690 -8.985 1.00 97.94 221 THR A CA 1
ATOM 1586 C C . THR A 1 221 ? 7.776 0.360 -9.703 1.00 97.94 221 THR A C 1
ATOM 1588 O O . THR A 1 221 ? 7.792 -0.236 -10.775 1.00 97.94 221 THR A O 1
ATOM 1591 N N . ASN A 1 222 ? 8.908 0.803 -9.159 1.00 97.56 222 ASN A N 1
ATOM 1592 C CA . ASN A 1 222 ? 10.215 0.553 -9.761 1.00 97.56 222 ASN A CA 1
ATOM 1593 C C . ASN A 1 222 ? 10.613 -0.922 -9.615 1.00 97.56 222 ASN A C 1
ATOM 1595 O O . ASN A 1 222 ? 10.400 -1.517 -8.561 1.00 97.56 222 ASN A O 1
ATOM 1599 N N . GLY A 1 223 ? 11.222 -1.495 -10.651 1.00 94.00 223 GLY A N 1
ATOM 1600 C CA . GLY A 1 223 ? 11.585 -2.913 -10.698 1.00 94.00 223 GLY A CA 1
ATOM 1601 C C . GLY A 1 223 ? 13.057 -3.243 -10.546 1.00 94.00 223 GLY A C 1
ATOM 1602 O O . GLY A 1 223 ? 13.462 -4.334 -10.940 1.00 94.00 223 GLY A O 1
ATOM 1603 N N . GLY A 1 224 ? 13.867 -2.315 -10.032 1.00 93.06 224 GLY A N 1
ATOM 1604 C CA . GLY A 1 224 ? 15.292 -2.542 -9.793 1.00 93.06 224 GLY A CA 1
ATOM 1605 C C . GLY A 1 224 ? 16.009 -3.053 -11.046 1.00 93.06 224 GLY A C 1
ATOM 1606 O O . GLY A 1 224 ? 16.226 -2.291 -11.989 1.00 93.06 224 GLY A O 1
ATOM 1607 N N . ASN A 1 225 ? 16.347 -4.347 -11.051 1.00 93.50 225 ASN A N 1
ATOM 1608 C CA . ASN A 1 225 ? 17.074 -5.020 -12.129 1.00 93.50 225 ASN A CA 1
ATOM 1609 C C . ASN A 1 225 ? 16.201 -5.520 -13.296 1.00 93.50 225 ASN A C 1
ATOM 1611 O O . ASN A 1 225 ? 16.764 -5.877 -14.328 1.00 93.50 225 ASN A O 1
ATOM 1615 N N . GLY A 1 226 ? 14.872 -5.578 -13.168 1.00 94.44 226 GLY A N 1
ATOM 1616 C CA . GLY A 1 226 ? 13.983 -6.027 -14.248 1.00 94.44 226 GLY A CA 1
ATOM 1617 C C . GLY A 1 226 ? 13.106 -4.917 -14.793 1.00 94.44 226 GLY A C 1
ATOM 1618 O O . GLY A 1 226 ? 13.620 -3.879 -15.218 1.00 94.44 226 GLY A O 1
ATOM 1619 N N . ARG A 1 227 ? 11.809 -5.172 -14.940 1.00 96.44 227 ARG A N 1
ATOM 1620 C CA . ARG A 1 227 ? 10.860 -4.265 -15.600 1.00 96.44 227 ARG A CA 1
ATOM 1621 C C . ARG A 1 227 ? 10.215 -3.340 -14.582 1.00 96.44 227 ARG A C 1
ATOM 1623 O O . ARG A 1 227 ? 9.951 -3.749 -13.457 1.00 96.44 227 ARG A O 1
ATOM 1630 N N . GLY A 1 228 ? 9.905 -2.112 -14.983 1.00 97.12 228 GLY A N 1
ATOM 1631 C CA . GLY A 1 228 ? 8.992 -1.264 -14.229 1.00 97.12 228 GLY A CA 1
ATOM 1632 C C . GLY A 1 228 ? 7.625 -1.938 -14.106 1.00 97.12 228 GLY A C 1
ATOM 1633 O O . GLY A 1 228 ? 7.228 -2.734 -14.957 1.00 97.12 228 GLY A O 1
ATOM 1634 N N . GLY A 1 229 ? 6.930 -1.646 -13.018 1.00 97.44 229 GLY A N 1
ATOM 1635 C CA . GLY A 1 229 ? 5.622 -2.197 -12.715 1.00 97.44 229 GLY A CA 1
ATOM 1636 C C . GLY A 1 229 ? 4.488 -1.465 -13.426 1.00 97.44 229 GLY A C 1
ATOM 1637 O O . GLY A 1 229 ? 4.620 -1.002 -14.558 1.00 97.44 229 GLY A O 1
ATOM 1638 N N . SER A 1 230 ? 3.338 -1.360 -12.768 1.00 97.62 230 SER A N 1
ATOM 1639 C CA . SER A 1 230 ? 2.177 -0.660 -13.328 1.00 97.62 230 SER A CA 1
ATOM 1640 C C . SER A 1 230 ? 1.582 0.342 -12.354 1.00 97.62 230 SER A C 1
ATOM 1642 O O . SER A 1 230 ? 1.486 0.083 -11.157 1.00 97.62 230 SER A O 1
ATOM 1644 N N . ILE A 1 231 ? 1.191 1.504 -12.869 1.00 98.06 231 ILE A N 1
ATOM 1645 C CA . ILE A 1 231 ? 0.413 2.502 -12.138 1.00 98.06 231 ILE A CA 1
ATOM 1646 C C . ILE A 1 231 ? -0.855 2.769 -12.949 1.00 98.06 231 ILE A C 1
ATOM 1648 O O . ILE A 1 231 ? -0.803 3.232 -14.092 1.00 98.06 231 ILE A O 1
ATOM 1652 N N . GLN A 1 232 ? -2.000 2.447 -12.356 1.00 97.44 232 GLN A N 1
ATOM 1653 C CA . GLN A 1 232 ? -3.320 2.698 -12.913 1.00 97.44 232 GLN A CA 1
ATOM 1654 C C . GLN A 1 232 ? -4.065 3.706 -12.044 1.00 97.44 232 GLN A C 1
ATOM 1656 O O . GLN A 1 232 ? -4.275 3.466 -10.856 1.00 97.44 232 GLN A O 1
ATOM 1661 N N . LEU A 1 233 ? -4.492 4.805 -12.660 1.00 97.00 233 LEU A N 1
ATOM 1662 C CA . LEU A 1 233 ? -5.264 5.865 -12.018 1.00 97.00 233 LEU A CA 1
ATOM 1663 C C . LEU A 1 233 ? -6.588 6.027 -12.757 1.00 97.00 233 LEU A C 1
ATOM 1665 O O . LEU A 1 233 ? -6.594 6.183 -13.976 1.00 97.00 233 LEU A O 1
ATOM 1669 N N . SER A 1 234 ? -7.705 6.005 -12.044 1.00 96.31 234 SER A N 1
ATOM 1670 C CA . SER A 1 234 ? -9.028 6.157 -12.641 1.00 96.31 234 SER A CA 1
ATOM 1671 C C . SER A 1 234 ? -9.953 6.973 -11.742 1.00 96.31 234 SER A C 1
ATOM 1673 O O . SER A 1 234 ? -9.992 6.769 -10.530 1.00 96.31 234 SER A O 1
ATOM 1675 N N . ALA A 1 235 ? -10.704 7.881 -12.361 1.00 93.94 235 ALA A N 1
ATOM 1676 C CA . ALA A 1 235 ? -11.866 8.547 -11.791 1.00 93.94 235 ALA A CA 1
ATOM 1677 C C . ALA A 1 235 ? -13.007 8.388 -12.804 1.00 93.94 235 ALA A C 1
ATOM 1679 O O . ALA A 1 235 ? -13.066 9.133 -13.779 1.00 93.94 235 ALA A O 1
ATOM 1680 N N . ASN A 1 236 ? -13.854 7.364 -12.650 1.00 90.12 236 ASN A N 1
ATOM 1681 C CA . ASN A 1 236 ? -14.791 6.970 -13.716 1.00 90.12 236 ASN A CA 1
ATOM 1682 C C . ASN A 1 236 ? -15.807 8.074 -14.056 1.00 90.12 236 ASN A C 1
ATOM 1684 O O . ASN A 1 236 ? -16.109 8.278 -15.230 1.00 90.12 236 ASN A O 1
ATOM 1688 N N . ASN A 1 237 ? -16.308 8.790 -13.043 1.00 87.50 237 ASN A N 1
ATOM 1689 C CA . ASN A 1 237 ? -17.293 9.865 -13.215 1.00 87.50 237 ASN A CA 1
ATOM 1690 C C . ASN A 1 237 ? -16.805 11.228 -12.686 1.00 87.50 237 ASN A C 1
ATOM 1692 O O . ASN A 1 237 ? -17.608 12.152 -12.561 1.00 87.50 237 ASN A O 1
ATOM 1696 N N . GLY A 1 238 ? -15.513 11.363 -12.382 1.00 89.62 238 GLY A N 1
ATOM 1697 C CA . GLY A 1 238 ? -14.918 12.611 -11.903 1.00 89.62 238 GLY A CA 1
ATOM 1698 C C . GLY A 1 238 ? -13.639 12.977 -12.646 1.00 89.62 238 GLY A C 1
ATOM 1699 O O . GLY A 1 238 ? -13.377 12.502 -13.750 1.00 89.62 238 GLY A O 1
ATOM 1700 N N . SER A 1 239 ? -12.845 13.863 -12.050 1.00 93.56 239 SER A N 1
ATOM 1701 C CA . SER A 1 239 ? -11.585 14.333 -12.633 1.00 93.56 239 SER A CA 1
ATOM 1702 C C . SER A 1 239 ? -10.370 13.670 -11.986 1.00 93.56 239 SER A C 1
ATOM 1704 O O . SER A 1 239 ? -10.389 13.324 -10.805 1.00 93.56 239 SER A O 1
ATOM 1706 N N . ILE A 1 240 ? -9.297 13.512 -12.766 1.00 95.31 240 ILE A N 1
ATOM 1707 C CA . ILE A 1 240 ? -7.977 13.127 -12.260 1.00 95.31 240 ILE A CA 1
ATOM 1708 C C . ILE A 1 240 ? -7.082 14.368 -12.309 1.00 95.31 240 ILE A C 1
ATOM 1710 O O . ILE A 1 240 ? -6.826 14.899 -13.390 1.00 95.31 240 ILE A O 1
ATOM 1714 N N . SER A 1 241 ? -6.593 14.818 -11.155 1.00 96.06 241 SER A N 1
ATOM 1715 C CA . SER A 1 241 ? -5.630 15.917 -11.028 1.00 96.06 241 SER A CA 1
ATOM 1716 C C . SER A 1 241 ? -4.300 15.382 -10.503 1.00 96.06 241 SER A C 1
ATOM 1718 O O . SER A 1 241 ? -4.258 14.748 -9.449 1.00 96.06 241 SER A O 1
ATOM 1720 N N . ILE A 1 242 ? -3.210 15.611 -11.242 1.00 96.12 242 ILE A N 1
ATOM 1721 C CA . ILE A 1 242 ? -1.883 15.071 -10.918 1.00 96.12 242 ILE A CA 1
ATOM 1722 C C . ILE A 1 242 ? -0.860 16.205 -10.888 1.00 96.12 242 ILE A C 1
ATOM 1724 O O . ILE A 1 242 ? -0.458 16.729 -11.922 1.00 96.12 242 ILE A O 1
ATOM 1728 N N . SER A 1 243 ? -0.403 16.530 -9.685 1.00 96.44 243 SER A N 1
ATOM 1729 C CA . SER A 1 243 ? 0.752 17.380 -9.389 1.00 96.44 243 SER A CA 1
ATOM 1730 C C . SER A 1 243 ? 1.696 16.610 -8.462 1.00 96.44 243 SER A C 1
ATOM 1732 O O . SER A 1 243 ? 1.979 17.025 -7.344 1.00 96.44 243 SER A O 1
ATOM 1734 N N . SER A 1 244 ? 2.083 15.408 -8.891 1.00 96.38 244 SER A N 1
ATOM 1735 C CA . SER A 1 244 ? 2.821 14.416 -8.102 1.00 96.38 244 SER A CA 1
ATOM 1736 C C . SER A 1 244 ? 3.792 13.634 -8.981 1.00 96.38 244 SER A C 1
ATOM 1738 O O . SER A 1 244 ? 3.633 13.579 -10.202 1.00 96.38 244 SER A O 1
ATOM 1740 N N . ALA A 1 245 ? 4.786 12.995 -8.366 1.00 96.94 245 ALA A N 1
ATOM 1741 C CA . ALA A 1 245 ? 5.736 12.145 -9.069 1.00 96.94 245 ALA A CA 1
ATOM 1742 C C . ALA A 1 245 ? 5.189 10.717 -9.213 1.00 96.94 245 ALA A C 1
ATOM 1744 O O . ALA A 1 245 ? 4.948 10.034 -8.218 1.00 96.94 245 ALA A O 1
ATOM 1745 N N . LEU A 1 246 ? 5.053 10.241 -10.454 1.00 97.00 246 LEU A N 1
ATOM 1746 C CA . LEU A 1 246 ? 4.715 8.851 -10.770 1.00 97.00 246 LEU A CA 1
ATOM 1747 C C . LEU A 1 246 ? 5.932 8.177 -11.410 1.00 97.00 246 LEU A C 1
ATOM 1749 O O . LEU A 1 246 ? 6.419 8.641 -12.442 1.00 97.00 246 LEU A O 1
ATOM 1753 N N . LYS A 1 247 ? 6.447 7.102 -10.806 1.00 97.06 247 LYS A N 1
ATOM 1754 C CA . LYS A 1 247 ? 7.667 6.424 -11.272 1.00 97.06 247 LYS A CA 1
ATOM 1755 C C . LYS A 1 247 ? 7.424 4.936 -11.467 1.00 97.06 247 LYS A C 1
ATOM 1757 O O . LYS A 1 247 ? 6.995 4.232 -10.562 1.00 97.06 247 LYS A O 1
ATOM 1762 N N . SER A 1 248 ? 7.743 4.450 -12.655 1.00 95.75 248 SER A N 1
ATOM 1763 C CA . SER A 1 248 ? 7.676 3.029 -12.974 1.00 95.75 248 SER A CA 1
ATOM 1764 C C . SER A 1 248 ? 8.888 2.661 -13.818 1.00 95.75 248 SER A C 1
ATOM 1766 O O . SER A 1 248 ? 8.811 2.429 -15.021 1.00 95.75 248 SER A O 1
ATOM 1768 N N . ASN A 1 249 ? 10.059 2.727 -13.191 1.00 96.06 249 ASN A N 1
ATOM 1769 C CA . ASN A 1 249 ? 11.336 2.514 -13.857 1.00 96.06 249 ASN A CA 1
ATOM 1770 C C . ASN A 1 249 ? 11.767 1.053 -13.724 1.00 96.06 249 ASN A C 1
ATOM 1772 O O . ASN A 1 249 ? 11.641 0.458 -12.656 1.00 96.06 249 ASN A O 1
ATOM 1776 N N . GLY A 1 250 ? 12.349 0.497 -14.779 1.00 93.00 250 GLY A N 1
ATOM 1777 C CA . GLY A 1 250 ? 13.048 -0.783 -14.731 1.00 93.00 250 GLY A CA 1
ATOM 1778 C C . GLY A 1 250 ? 14.301 -0.740 -15.591 1.00 93.00 250 GLY A C 1
ATOM 1779 O O . GLY A 1 250 ? 14.349 -0.011 -16.581 1.00 93.00 250 GLY A O 1
ATOM 1780 N N . ALA A 1 251 ? 15.318 -1.513 -15.210 1.00 92.88 251 ALA A N 1
ATOM 1781 C CA . ALA A 1 251 ? 16.565 -1.622 -15.961 1.00 92.88 251 ALA A CA 1
ATOM 1782 C C . ALA A 1 251 ? 16.391 -2.318 -17.324 1.00 92.88 251 ALA A C 1
ATOM 1784 O O . ALA A 1 251 ? 17.157 -2.053 -18.247 1.00 92.88 251 ALA A O 1
ATOM 1785 N N . THR A 1 252 ? 15.389 -3.194 -17.460 1.00 91.44 252 THR A N 1
ATOM 1786 C CA . THR A 1 252 ? 15.121 -3.938 -18.710 1.00 91.44 252 THR A CA 1
ATOM 1787 C C . THR A 1 252 ? 13.987 -3.337 -19.536 1.00 91.44 252 THR A C 1
ATOM 1789 O O . THR A 1 252 ? 14.026 -3.389 -20.763 1.00 91.44 252 THR A O 1
ATOM 1792 N N . GLN A 1 253 ? 12.982 -2.752 -18.880 1.00 92.00 253 GLN A N 1
ATOM 1793 C CA . GLN A 1 253 ? 11.840 -2.095 -19.514 1.00 92.00 253 GLN A CA 1
ATOM 1794 C C . GLN A 1 253 ? 11.236 -1.072 -18.547 1.00 92.00 253 GLN A C 1
ATOM 1796 O O . GLN A 1 253 ? 11.184 -1.325 -17.344 1.00 92.00 253 GLN A O 1
ATOM 1801 N N . GLY A 1 254 ? 10.743 0.058 -19.059 1.00 89.38 254 GLY A N 1
ATOM 1802 C CA . GLY A 1 254 ? 9.855 0.933 -18.287 1.00 89.38 254 GLY A CA 1
ATOM 1803 C C . GLY A 1 254 ? 8.515 0.253 -17.989 1.00 89.38 254 GLY A C 1
ATOM 1804 O O . GLY A 1 254 ? 8.149 -0.728 -18.634 1.00 89.38 254 GLY A O 1
ATOM 1805 N N . GLY A 1 255 ? 7.793 0.765 -17.003 1.00 86.69 255 GLY A N 1
ATOM 1806 C CA . GLY A 1 255 ? 6.490 0.245 -16.619 1.00 86.69 255 GLY A CA 1
ATOM 1807 C C . GLY A 1 255 ? 5.323 0.856 -17.385 1.00 86.69 255 GLY A C 1
ATOM 1808 O O . GLY A 1 255 ? 5.487 1.678 -18.289 1.00 86.69 255 GLY A O 1
ATOM 1809 N N . ILE A 1 256 ? 4.121 0.427 -17.014 1.00 89.50 256 ILE A N 1
ATOM 1810 C CA . ILE A 1 256 ? 2.874 0.808 -17.678 1.00 89.50 256 ILE A CA 1
ATOM 1811 C C . ILE A 1 256 ? 2.154 1.866 -16.849 1.00 89.50 256 ILE A C 1
ATOM 1813 O O . ILE A 1 256 ? 1.811 1.639 -15.689 1.00 89.50 256 ILE A O 1
ATOM 1817 N N . PHE A 1 257 ? 1.852 2.993 -17.486 1.00 89.06 257 PHE A N 1
ATOM 1818 C CA . PHE A 1 257 ? 0.926 3.991 -16.966 1.00 89.06 257 PHE A CA 1
ATOM 1819 C C . PHE A 1 257 ? -0.398 3.889 -17.718 1.00 89.06 257 PHE A C 1
ATOM 1821 O O . PHE A 1 257 ? -0.409 3.920 -18.949 1.00 89.06 257 PHE A O 1
ATOM 1828 N N . SER A 1 258 ? -1.512 3.770 -16.994 1.00 85.38 258 SER A N 1
ATOM 1829 C CA . SER A 1 258 ? -2.846 3.820 -17.600 1.00 85.38 258 SER A CA 1
ATOM 1830 C C . SER A 1 258 ? -3.783 4.733 -16.817 1.00 85.38 258 SER A C 1
ATOM 1832 O O . SER A 1 258 ? -3.935 4.595 -15.604 1.00 85.38 258 SER A O 1
ATOM 1834 N N . SER A 1 259 ? -4.434 5.644 -17.533 1.00 74.12 259 SER A N 1
ATOM 1835 C CA . SER A 1 259 ? -5.653 6.311 -17.095 1.00 74.12 259 SER A CA 1
ATOM 1836 C C . SER A 1 259 ? -6.705 6.129 -18.190 1.00 74.12 259 SER A C 1
ATOM 1838 O O . SER A 1 259 ? -6.399 6.362 -19.364 1.00 74.12 259 SER A O 1
ATOM 1840 N N . PRO A 1 260 ? -7.919 5.637 -17.877 1.00 60.50 260 PRO A N 1
ATOM 1841 C CA . PRO A 1 260 ? -8.972 5.590 -18.878 1.00 60.50 260 PRO A CA 1
ATOM 1842 C C . PRO A 1 260 ? -9.292 7.022 -19.346 1.00 60.50 260 PRO A C 1
ATOM 1844 O O . PRO A 1 260 ? -9.163 7.965 -18.560 1.00 60.50 260 PRO A O 1
ATOM 1847 N N . PRO A 1 261 ? -9.673 7.213 -20.621 1.00 52.66 261 PRO A N 1
ATOM 1848 C CA . PRO A 1 261 ? -9.993 8.533 -21.146 1.00 52.66 261 PRO A CA 1
ATOM 1849 C C . PRO A 1 261 ? -11.163 9.140 -20.365 1.00 52.66 261 PRO A C 1
ATOM 1851 O O . PRO A 1 261 ? -12.210 8.509 -20.224 1.00 52.66 261 PRO A O 1
ATOM 1854 N N . THR A 1 262 ? -11.002 10.372 -19.880 1.00 48.97 262 THR A N 1
ATOM 1855 C CA . THR A 1 262 ? -12.109 11.154 -19.323 1.00 48.97 262 THR A CA 1
ATOM 1856 C C . THR A 1 262 ? -13.055 11.509 -20.463 1.00 48.97 262 THR A C 1
ATOM 1858 O O . THR A 1 262 ? -12.711 12.316 -21.330 1.00 48.97 262 THR A O 1
ATOM 1861 N N . ILE A 1 263 ? -14.229 10.888 -20.497 1.00 39.75 263 ILE A N 1
ATOM 1862 C CA . ILE A 1 263 ? -15.282 11.262 -21.439 1.00 39.75 263 ILE A CA 1
ATOM 1863 C C . ILE A 1 263 ? -16.011 12.459 -20.817 1.00 39.75 263 ILE A C 1
ATOM 1865 O O . ILE A 1 263 ? -16.848 12.280 -19.937 1.00 39.75 263 ILE A O 1
ATOM 1869 N N . SER A 1 264 ? -15.651 13.684 -21.214 1.00 35.62 264 SER A N 1
ATOM 1870 C CA . SER A 1 264 ? -16.486 14.854 -20.907 1.00 35.62 264 SER A CA 1
ATOM 1871 C C . SER A 1 264 ? -17.836 14.705 -21.624 1.00 35.62 264 SER A C 1
ATOM 1873 O O . SER A 1 264 ? -17.819 14.364 -22.811 1.00 35.62 264 SER A O 1
ATOM 1875 N N . PRO A 1 265 ? -18.975 14.941 -20.946 1.00 42.50 265 PRO A N 1
ATOM 1876 C CA . PRO A 1 265 ? -20.277 15.050 -21.601 1.00 42.50 265 PRO A CA 1
ATOM 1877 C C . PRO A 1 265 ? -20.365 16.272 -22.526 1.00 42.50 265 PRO A C 1
ATOM 1879 O O . PRO A 1 265 ? -19.656 17.275 -22.269 1.00 42.50 265 PRO A O 1
#

Radius of gyration: 22.66 Å; chains: 1; bounding box: 55×46×67 Å

Foldseek 3Di:
DEDADQPCPDDPDDPDPDDDPQWDADPNDIAGVVCVQVVLQVVQPPPDDPDHHPGDDHLEPPVVPPPDPDQQEAEAAEAAEDEADALAEDERQHLQWHEYEYEHQEYHYADNYEYYGEHEAHAFEEYEYEYAEYDFQYEYAREYLEFYEYEYEYQEYEYENAYEYARERPNAFFEEYYAEYAEEYEYENYEYAREYQAEFYEYAHEHAAYEYEDYQYEYAREHNAYEFEEYEYEYPNYYYHDPYHYARHYPHYGYYYDYPDDDDD

Secondary structure (DSSP, 8-state):
----S-------S---------EEEETTEEEEGGGHHHHHHHHTTSTT-S------S-TT-TTTTTS-----EEEEE-SSEEEE-TT-EEE--BTT--EEEEEEEEEEE-TT-EEE--BSSS---EEEEEEEEEEE-SEEE--BSS--EEEEEESEEEE-TT-EEE--BSSS---EEEEEESS-EEEES-EEE---SSS--EEEEEESSS-EEEEEEEEE---TTSB--EEEEEESSS-EEEEEEEE---SSB--EEE-------

Sequence (265 aa):
MYVSGRLNVGNANTNNTNTNSNTVTYNGTVIRREDIPAFLTAQNNATTALDVVYSTTAANDSVADRINTQTNVVYINAVNNLTLYSAAEIKANGTTGGAINITAQAFNAESGSLIQANGNNDPGSASTITTSDVHLSGAISANGANGGSFALSANNAQFDGQAVIQTNGSSGPGGHIDIDVSQDINFVNSSLYANGTTDGGSIRILSRAGNLSLFDSEIQTNGGNGRGGSIQLSANNGSISISSALKSNGATQGGIFSSPPTISP

Organism: Polynucleobacter necessarius subsp. necessarius (strain STIR1) (NCBI:txid452638)

pLDDT: mean 81.14, std 19.83, range [33.16, 98.62]